Protein AF-C5K7A0-F1 (afdb_monomer)

Structure (mmCIF, N/CA/C/O backbone):
data_AF-C5K7A0-F1
#
_entry.id   AF-C5K7A0-F1
#
loop_
_atom_site.group_PDB
_atom_site.id
_atom_site.type_symbol
_atom_site.label_atom_id
_atom_site.label_alt_id
_atom_site.label_comp_id
_atom_site.label_asym_id
_atom_site.label_entity_id
_atom_site.label_seq_id
_atom_site.pdbx_PDB_ins_code
_atom_site.Cartn_x
_atom_site.Cartn_y
_atom_site.Cartn_z
_atom_site.occupancy
_atom_site.B_iso_or_equiv
_atom_site.auth_seq_id
_atom_site.auth_comp_id
_atom_site.auth_asym_id
_atom_site.auth_atom_id
_atom_site.pdbx_PDB_model_num
ATOM 1 N N . MET A 1 1 ? 35.796 35.808 -17.700 1.00 34.12 1 MET A N 1
ATOM 2 C CA . MET A 1 1 ? 34.395 36.214 -17.954 1.00 34.12 1 MET A CA 1
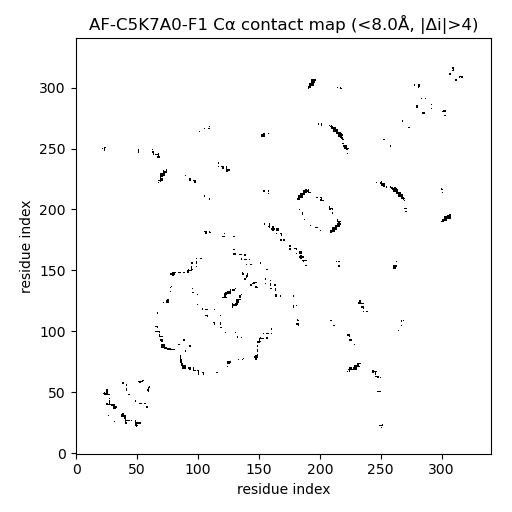ATOM 3 C C . MET A 1 1 ? 33.571 35.009 -18.401 1.00 34.12 1 MET A C 1
ATOM 5 O O . MET A 1 1 ? 33.249 34.884 -19.570 1.00 34.12 1 MET A O 1
ATOM 9 N N . ALA A 1 2 ? 33.275 34.097 -17.474 1.00 30.97 2 ALA A N 1
ATOM 10 C CA . ALA A 1 2 ? 32.314 33.008 -17.669 1.00 30.97 2 ALA A CA 1
ATOM 11 C C . ALA A 1 2 ? 31.901 32.482 -16.283 1.00 30.97 2 ALA A C 1
ATOM 13 O O . ALA A 1 2 ? 32.200 31.351 -15.924 1.00 30.97 2 ALA A O 1
ATOM 14 N N . PHE A 1 3 ? 31.326 33.358 -15.455 1.00 28.84 3 PHE A N 1
ATOM 15 C CA . PHE A 1 3 ? 30.865 33.003 -14.105 1.00 28.84 3 PHE A CA 1
ATOM 16 C C . PHE A 1 3 ? 29.528 33.664 -13.725 1.00 28.84 3 PHE A C 1
ATOM 18 O O . PHE A 1 3 ? 29.171 33.679 -12.555 1.00 28.84 3 PHE A O 1
ATOM 25 N N . GLU A 1 4 ? 28.763 34.181 -14.696 1.00 32.03 4 GLU A N 1
ATOM 26 C CA . GLU A 1 4 ? 27.530 34.941 -14.405 1.00 32.03 4 GLU A CA 1
ATOM 27 C C . GLU A 1 4 ? 26.221 34.298 -14.893 1.00 32.03 4 GLU A C 1
ATOM 29 O O . GLU A 1 4 ? 25.153 34.768 -14.525 1.00 32.03 4 GLU A O 1
ATOM 34 N N . ASN A 1 5 ? 26.245 33.160 -15.600 1.00 41.69 5 ASN A N 1
ATOM 35 C CA . ASN A 1 5 ? 25.011 32.579 -16.166 1.00 41.69 5 ASN A CA 1
ATOM 36 C C . ASN A 1 5 ? 24.493 31.293 -15.495 1.00 41.69 5 ASN A C 1
ATOM 38 O O . ASN A 1 5 ? 23.574 30.668 -16.016 1.00 41.69 5 ASN A O 1
ATOM 42 N N . PHE A 1 6 ? 25.012 30.902 -14.326 1.00 36.47 6 PHE A N 1
ATOM 43 C CA . PHE A 1 6 ? 24.486 29.742 -13.578 1.00 36.47 6 PHE A CA 1
ATOM 44 C C . PHE A 1 6 ? 23.610 30.104 -12.370 1.00 36.47 6 PHE A C 1
ATOM 46 O O . PHE A 1 6 ? 22.914 29.238 -11.838 1.00 36.47 6 PHE A O 1
ATOM 53 N N . ALA A 1 7 ? 23.582 31.375 -11.960 1.00 34.50 7 ALA A N 1
ATOM 54 C CA . ALA A 1 7 ? 22.836 31.817 -10.784 1.00 34.50 7 ALA A CA 1
ATOM 55 C C . ALA A 1 7 ? 21.298 31.715 -10.925 1.00 34.50 7 ALA A C 1
ATOM 57 O O . ALA A 1 7 ? 20.672 31.260 -9.971 1.00 34.50 7 ALA A O 1
ATOM 58 N N . PRO A 1 8 ? 20.652 32.023 -12.074 1.00 37.94 8 PRO A N 1
ATOM 59 C CA . PRO A 1 8 ? 19.189 31.930 -12.184 1.00 37.94 8 PRO A CA 1
ATOM 60 C C . PRO A 1 8 ? 18.687 30.480 -12.245 1.00 37.94 8 PRO A C 1
ATOM 62 O O . PRO A 1 8 ? 17.614 30.161 -11.733 1.00 37.94 8 PRO A O 1
ATOM 65 N N . THR A 1 9 ? 19.478 29.585 -12.841 1.00 38.81 9 THR A N 1
ATOM 66 C CA . THR A 1 9 ? 19.164 28.154 -12.956 1.00 38.81 9 THR A CA 1
ATOM 67 C C . THR A 1 9 ? 19.385 27.443 -11.625 1.00 38.81 9 THR A C 1
ATOM 69 O O . THR A 1 9 ? 18.531 26.665 -11.212 1.00 38.81 9 THR A O 1
ATOM 72 N N . LEU A 1 10 ? 20.454 27.777 -10.891 1.00 37.25 10 LEU A N 1
ATOM 73 C CA . LEU A 1 10 ? 20.640 27.304 -9.519 1.00 37.25 10 LEU A CA 1
ATOM 74 C C . LEU A 1 10 ? 19.624 27.915 -8.558 1.00 37.25 10 LEU A C 1
ATOM 76 O O . LEU A 1 10 ? 19.165 27.195 -7.687 1.00 37.25 10 LEU A O 1
ATOM 80 N N . ALA A 1 11 ? 19.196 29.168 -8.735 1.00 33.34 11 ALA A N 1
ATOM 81 C CA . ALA A 1 11 ? 18.123 29.760 -7.938 1.00 33.34 11 ALA A CA 1
ATOM 82 C C . ALA A 1 11 ? 16.765 29.104 -8.222 1.00 33.34 11 ALA A C 1
ATOM 84 O O . ALA A 1 11 ? 16.002 28.906 -7.291 1.00 33.34 11 ALA A O 1
ATOM 85 N N . ARG A 1 12 ? 16.467 28.685 -9.461 1.00 37.12 12 ARG A N 1
ATOM 86 C CA . ARG A 1 12 ? 15.266 27.889 -9.783 1.00 37.12 12 ARG A CA 1
ATOM 87 C C . ARG A 1 12 ? 15.351 26.450 -9.282 1.00 37.12 12 ARG A C 1
ATOM 89 O O . ARG A 1 12 ? 14.339 25.920 -8.844 1.00 37.12 12 ARG A O 1
ATOM 96 N N . ILE A 1 13 ? 16.538 25.844 -9.284 1.00 39.28 13 ILE A N 1
ATOM 97 C CA . ILE A 1 13 ? 16.776 24.523 -8.684 1.00 39.28 13 ILE A CA 1
ATOM 98 C C . ILE A 1 13 ? 16.701 24.613 -7.151 1.00 39.28 13 ILE A C 1
ATOM 100 O O . ILE A 1 13 ? 16.059 23.775 -6.532 1.00 39.28 13 ILE A O 1
ATOM 104 N N . PHE A 1 14 ? 17.234 25.668 -6.530 1.00 32.22 14 PHE A N 1
ATOM 105 C CA . PHE A 1 14 ? 17.088 25.934 -5.096 1.00 32.22 14 PHE A CA 1
ATOM 106 C C . PHE A 1 14 ? 15.659 26.327 -4.720 1.00 32.22 14 PHE A C 1
ATOM 108 O O . PHE A 1 14 ? 15.196 25.902 -3.674 1.00 32.22 14 PHE A O 1
ATOM 115 N N . HIS A 1 15 ? 14.923 27.054 -5.565 1.00 30.77 15 HIS A N 1
ATOM 116 C CA . HIS A 1 15 ? 13.509 27.367 -5.341 1.00 30.77 15 HIS A CA 1
ATOM 117 C C . HIS A 1 15 ? 12.626 26.126 -5.538 1.00 30.77 15 HIS A C 1
ATOM 119 O O . HIS A 1 15 ? 11.687 25.921 -4.777 1.00 30.77 15 HIS A O 1
ATOM 125 N N . SER A 1 16 ? 12.973 25.245 -6.483 1.00 33.81 16 SER A N 1
ATOM 126 C CA . SER A 1 16 ? 12.364 23.919 -6.671 1.00 33.81 16 SER A CA 1
ATOM 127 C C . SER A 1 16 ? 12.695 22.941 -5.536 1.00 33.81 16 SER A C 1
ATOM 129 O O . SER A 1 16 ? 11.901 22.043 -5.276 1.00 33.81 16 SER A O 1
ATOM 131 N N . LEU A 1 17 ? 13.839 23.099 -4.862 1.00 32.47 17 LEU A N 1
ATOM 132 C CA . LEU A 1 17 ? 14.232 22.294 -3.698 1.00 32.47 17 LEU A CA 1
ATOM 133 C C . LEU A 1 17 ? 13.714 22.887 -2.373 1.00 32.47 17 LEU A C 1
ATOM 135 O O . LEU A 1 17 ? 13.403 22.139 -1.454 1.00 32.47 17 LEU A O 1
ATOM 139 N N . GLN A 1 18 ? 13.544 24.211 -2.276 1.00 32.34 18 GLN A N 1
ATOM 140 C CA . GLN A 1 18 ? 12.922 24.888 -1.128 1.00 32.34 18 GLN A CA 1
ATOM 141 C C . GLN A 1 18 ? 11.391 24.764 -1.114 1.00 32.34 18 GLN A C 1
ATOM 143 O O . GLN A 1 18 ? 10.793 24.873 -0.049 1.00 32.34 18 GLN A O 1
ATOM 148 N N . THR A 1 19 ? 10.741 24.501 -2.253 1.00 35.28 19 THR A N 1
ATOM 149 C CA . THR A 1 19 ? 9.274 24.338 -2.331 1.00 35.28 19 THR A CA 1
ATOM 150 C C . THR A 1 19 ? 8.764 22.964 -1.884 1.00 35.28 19 THR A C 1
ATOM 152 O O . THR A 1 19 ? 7.559 22.812 -1.695 1.00 35.28 19 THR A O 1
ATOM 155 N N . TRP A 1 20 ? 9.651 21.996 -1.627 1.00 35.44 20 TRP A N 1
ATOM 156 C CA . TRP A 1 20 ? 9.303 20.675 -1.071 1.00 35.44 20 TRP A CA 1
ATOM 157 C C . TRP A 1 20 ? 9.600 20.524 0.425 1.00 35.44 20 TRP A C 1
ATOM 159 O O . TRP A 1 20 ? 9.402 19.461 1.001 1.00 35.44 20 TRP A O 1
ATOM 169 N N . LEU A 1 21 ? 10.008 21.607 1.082 1.00 36.41 21 LEU A N 1
ATOM 170 C CA . LEU A 1 21 ? 10.045 21.704 2.533 1.00 36.41 21 LEU A CA 1
ATOM 171 C C . LEU A 1 21 ? 8.975 22.706 2.949 1.00 36.41 21 LEU A C 1
ATOM 173 O O . LEU A 1 21 ? 9.280 23.848 3.290 1.00 36.41 21 LEU A O 1
ATOM 177 N N . MET A 1 22 ? 7.703 22.290 2.942 1.00 34.84 22 MET A N 1
ATOM 178 C CA . MET A 1 22 ? 6.790 22.954 3.869 1.00 34.84 22 MET A CA 1
ATOM 179 C C . MET A 1 22 ? 7.390 22.731 5.258 1.00 34.84 22 MET A C 1
ATOM 181 O O . MET A 1 22 ? 7.630 21.573 5.612 1.00 34.84 22 MET A O 1
ATOM 185 N N . PRO A 1 23 ? 7.728 23.792 6.016 1.00 40.91 23 PRO A N 1
ATOM 186 C CA . PRO A 1 23 ? 8.200 23.605 7.371 1.00 40.91 23 PRO A CA 1
ATOM 187 C C . PRO A 1 23 ? 7.100 22.840 8.092 1.00 40.91 23 PRO A C 1
ATOM 189 O O . PRO A 1 23 ? 5.978 23.333 8.217 1.00 40.91 23 PRO A O 1
ATOM 192 N N . PHE A 1 24 ? 7.425 21.605 8.470 1.00 47.62 24 PHE A N 1
ATOM 193 C CA . PHE A 1 24 ? 6.605 20.770 9.325 1.00 47.62 24 PHE A CA 1
ATOM 194 C C . PHE A 1 24 ? 6.051 21.647 10.444 1.00 47.62 24 PHE A C 1
ATOM 196 O O . PHE A 1 24 ? 6.814 22.366 11.081 1.00 47.62 24 PHE A O 1
ATOM 203 N N . LYS A 1 25 ? 4.735 21.662 10.623 1.00 52.16 25 LYS A N 1
ATOM 204 C CA . LYS A 1 25 ? 4.105 22.297 11.774 1.00 52.16 25 LYS A CA 1
ATOM 205 C C . LYS A 1 25 ? 3.366 21.208 12.515 1.00 52.16 25 LYS A C 1
ATOM 207 O O . LYS A 1 25 ? 2.341 20.737 12.027 1.00 52.16 25 LYS A O 1
ATOM 212 N N . LEU A 1 26 ? 3.897 20.804 13.666 1.00 55.91 26 LEU A N 1
ATOM 213 C CA . LEU A 1 26 ? 3.083 20.071 14.626 1.00 55.91 26 LEU A CA 1
ATOM 214 C C . LEU A 1 26 ? 1.916 20.972 15.018 1.00 55.91 26 LEU A C 1
ATOM 216 O O . LEU A 1 26 ? 2.169 22.139 15.357 1.00 55.91 26 LEU A O 1
ATOM 220 N N . PRO A 1 27 ? 0.670 20.472 14.978 1.00 56.47 27 PRO A N 1
ATOM 221 C CA . PRO A 1 27 ? -0.409 21.150 15.665 1.00 56.47 27 PRO A CA 1
ATOM 222 C C . PRO A 1 27 ? -0.027 21.199 17.148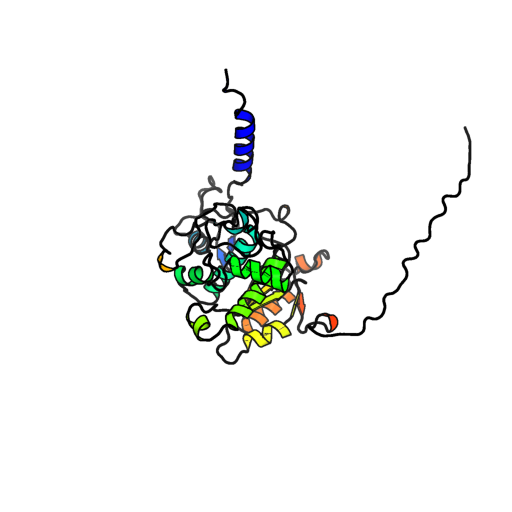 1.00 56.47 27 PRO A C 1
ATOM 224 O O . PRO A 1 27 ? 0.120 20.177 17.811 1.00 56.47 27 PRO A O 1
ATOM 227 N N . LEU A 1 28 ? 0.251 22.406 17.640 1.00 57.78 28 LEU A N 1
ATOM 228 C CA . LEU A 1 28 ? 0.748 22.620 19.003 1.00 57.78 28 LEU A CA 1
ATOM 229 C C . LEU A 1 28 ? -0.344 22.402 20.060 1.00 57.78 28 LEU A C 1
ATOM 231 O O . LEU A 1 28 ? -0.026 22.246 21.232 1.00 57.78 28 LEU A O 1
ATOM 235 N N . ASN A 1 29 ? -1.613 22.406 19.640 1.00 63.28 29 ASN A N 1
ATOM 236 C CA . ASN A 1 29 ? -2.776 22.462 20.523 1.00 63.28 29 ASN A CA 1
ATOM 237 C C . ASN A 1 29 ? -3.868 21.443 20.160 1.00 63.28 29 ASN A C 1
ATOM 239 O O . ASN A 1 29 ? -4.951 21.512 20.731 1.00 63.28 29 ASN A O 1
ATOM 243 N N . GLU A 1 30 ? -3.624 20.548 19.203 1.00 66.69 30 GLU A N 1
ATOM 244 C CA . GLU A 1 30 ? -4.625 19.574 18.755 1.00 66.69 30 GLU A CA 1
ATOM 245 C C . GLU A 1 30 ? -4.045 18.169 18.824 1.00 66.69 30 GLU A C 1
ATOM 247 O O . GLU A 1 30 ? -2.840 17.963 18.638 1.00 66.69 30 GLU A O 1
ATOM 252 N N . ASP A 1 31 ? -4.923 17.212 19.092 1.00 71.12 31 ASP A N 1
ATOM 253 C CA . ASP A 1 31 ? -4.572 15.806 19.069 1.00 71.12 31 ASP A CA 1
ATOM 254 C C . ASP A 1 31 ? -4.133 15.382 17.662 1.00 71.12 31 ASP A C 1
ATOM 256 O O . ASP A 1 31 ? -4.689 15.785 16.638 1.00 71.12 31 ASP A O 1
ATOM 260 N N . VAL A 1 32 ? -3.109 14.534 17.607 1.00 71.00 32 VAL A N 1
ATOM 261 C CA . VAL A 1 32 ? -2.621 13.937 16.367 1.00 71.00 32 VAL A CA 1
ATOM 262 C C . VAL A 1 32 ? -3.211 12.541 16.241 1.00 71.00 32 VAL A C 1
ATOM 264 O O . VAL A 1 32 ? -2.938 11.666 17.062 1.00 71.00 32 VAL A O 1
ATOM 267 N N . HIS A 1 33 ? -3.980 12.305 15.182 1.00 71.62 33 HIS A N 1
ATOM 268 C CA . HIS A 1 33 ? -4.532 10.988 14.876 1.00 71.62 33 HIS A CA 1
ATOM 269 C C . HIS A 1 33 ? -3.666 10.279 13.833 1.00 71.62 33 HIS A C 1
ATOM 271 O O . HIS A 1 33 ? -3.444 10.792 12.737 1.00 71.62 33 HIS A O 1
ATOM 277 N N . MET A 1 34 ? -3.177 9.084 14.159 1.00 73.25 34 MET A N 1
ATOM 278 C CA . MET A 1 34 ? -2.333 8.291 13.268 1.00 73.25 34 MET A CA 1
ATOM 279 C C . MET A 1 34 ? -2.662 6.808 13.413 1.00 73.25 34 MET A C 1
ATOM 281 O O . MET A 1 34 ? -2.600 6.256 14.510 1.00 73.25 34 MET A O 1
ATOM 285 N N . LEU A 1 35 ? -3.018 6.168 12.293 1.00 76.38 35 LEU A N 1
ATOM 286 C CA . LEU A 1 35 ? -3.304 4.728 12.205 1.00 76.38 35 LEU A CA 1
ATOM 287 C C . LEU A 1 35 ? -4.291 4.229 13.284 1.00 76.38 35 LEU A C 1
ATOM 289 O O . LEU A 1 35 ? -4.078 3.195 13.915 1.00 76.38 35 LEU A O 1
ATOM 293 N N . GLY A 1 36 ? -5.365 4.993 13.519 1.00 71.12 36 GLY A N 1
ATOM 294 C CA . GLY A 1 36 ? -6.417 4.657 14.487 1.00 71.12 36 GLY A CA 1
ATOM 295 C C . GLY A 1 36 ? -6.063 4.927 15.954 1.00 71.12 36 GLY A C 1
ATOM 296 O O . GLY A 1 36 ? -6.809 4.523 16.841 1.00 71.12 36 GLY A O 1
ATOM 297 N N . ARG A 1 37 ? -4.936 5.593 16.232 1.00 75.50 37 ARG A N 1
ATOM 298 C CA . ARG A 1 37 ? -4.542 6.024 17.579 1.00 75.50 37 ARG A CA 1
ATOM 299 C C . ARG A 1 37 ? -4.505 7.540 17.675 1.00 75.50 37 ARG A C 1
ATOM 301 O O . ARG A 1 37 ? -4.101 8.214 16.730 1.00 75.50 37 ARG A O 1
ATOM 308 N N . THR A 1 38 ? -4.874 8.044 18.843 1.00 77.00 38 THR A N 1
ATOM 309 C CA . THR A 1 38 ? -4.812 9.464 19.185 1.00 77.00 38 THR A CA 1
ATOM 310 C C . THR A 1 38 ? -3.592 9.720 20.059 1.00 77.00 38 THR A C 1
ATOM 312 O O . THR A 1 38 ? -3.363 9.009 21.040 1.00 77.00 38 THR A O 1
ATOM 315 N N . TYR A 1 39 ? -2.807 10.725 19.693 1.00 77.06 39 TYR A N 1
ATOM 316 C CA . TYR A 1 39 ? -1.622 11.163 20.413 1.00 77.06 39 TYR A CA 1
ATOM 317 C C . TYR A 1 39 ? -1.832 12.605 20.869 1.00 77.06 39 TYR A C 1
ATOM 319 O O . TYR A 1 39 ? -2.192 13.437 20.035 1.00 77.06 39 TYR A O 1
ATOM 327 N N . PRO A 1 40 ? -1.585 12.924 22.149 1.00 74.00 40 PRO A N 1
ATOM 328 C CA . PRO A 1 40 ? -1.705 14.295 22.618 1.00 74.00 40 PRO A CA 1
ATOM 329 C C . PRO A 1 40 ? -0.692 15.195 21.897 1.00 74.00 40 PRO A C 1
ATOM 331 O O . PRO A 1 40 ? 0.378 14.709 21.491 1.00 74.00 40 PRO A O 1
ATOM 334 N N . PRO A 1 41 ? -0.983 16.500 21.760 1.00 68.62 41 PRO A N 1
ATOM 335 C CA . PRO A 1 41 ? -0.053 17.440 21.160 1.00 68.62 41 PRO A CA 1
ATOM 336 C C . PRO A 1 41 ? 1.294 17.394 21.896 1.00 68.62 41 PRO A C 1
ATOM 338 O O . PRO A 1 41 ? 1.333 17.299 23.130 1.00 68.62 41 PRO A O 1
ATOM 341 N N . PRO A 1 42 ? 2.423 17.446 21.170 1.00 62.94 42 PRO A N 1
ATOM 342 C CA . PRO A 1 42 ? 3.726 17.460 21.809 1.00 62.94 42 PRO A CA 1
ATOM 343 C C . PRO A 1 42 ? 3.863 18.711 22.678 1.00 62.94 42 PRO A C 1
ATOM 345 O O . PRO A 1 42 ? 3.590 19.824 22.231 1.00 62.94 42 PRO A O 1
ATOM 348 N N . VAL A 1 43 ? 4.331 18.530 23.916 1.00 60.44 43 VAL A N 1
ATOM 349 C CA . VAL A 1 43 ? 4.682 19.633 24.822 1.00 60.44 43 VAL A CA 1
ATOM 350 C C . VAL A 1 43 ? 5.991 20.250 24.328 1.00 60.44 43 VAL A C 1
ATOM 352 O O . VAL A 1 43 ? 7.074 19.958 24.826 1.00 60.44 43 VAL A O 1
ATOM 355 N N . VAL A 1 44 ? 5.907 21.045 23.268 1.00 57.72 44 VAL A N 1
ATOM 356 C CA . VAL A 1 44 ? 7.021 21.842 22.749 1.00 57.72 44 VAL A CA 1
ATOM 357 C C . VAL A 1 44 ? 6.917 23.253 23.311 1.00 57.72 44 VAL A C 1
ATOM 359 O O . VAL A 1 44 ? 5.839 23.847 23.321 1.00 57.72 44 VAL A O 1
ATOM 362 N N . ASP A 1 45 ? 8.048 23.816 23.748 1.00 55.50 45 ASP A N 1
ATOM 363 C CA . ASP A 1 45 ? 8.139 25.246 24.041 1.00 55.50 45 ASP A CA 1
ATOM 364 C C . ASP A 1 45 ? 7.575 26.018 22.840 1.00 55.50 45 ASP A C 1
ATOM 366 O O . ASP A 1 45 ? 8.009 25.805 21.703 1.00 55.50 45 ASP A O 1
ATOM 370 N N . ALA A 1 46 ? 6.617 26.919 23.093 1.00 51.12 46 ALA A N 1
ATOM 371 C CA . ALA A 1 46 ? 5.755 27.606 22.116 1.00 51.12 46 ALA A CA 1
ATOM 372 C C . ALA A 1 46 ? 6.474 28.377 20.978 1.00 51.12 46 ALA A C 1
ATOM 374 O O . ALA A 1 46 ? 5.843 29.059 20.174 1.00 51.12 46 ALA A O 1
ATOM 375 N N . LYS A 1 47 ? 7.805 28.298 20.903 1.00 49.22 47 LYS A N 1
ATOM 376 C CA . LYS A 1 47 ? 8.668 28.949 19.920 1.00 49.22 47 LYS A CA 1
ATOM 377 C C . LYS A 1 47 ? 9.040 28.072 18.718 1.00 49.22 47 LYS A C 1
ATOM 379 O O . LYS A 1 47 ? 9.534 28.634 17.745 1.00 49.22 47 LYS A O 1
ATOM 384 N N . CYS A 1 48 ? 8.829 26.747 18.729 1.00 49.22 48 CYS A N 1
ATOM 385 C CA . CYS A 1 48 ? 9.287 25.886 17.624 1.00 49.22 48 CYS A CA 1
ATOM 386 C C . CYS A 1 48 ? 8.286 24.783 17.220 1.00 49.22 48 CYS A C 1
ATOM 388 O O . CYS A 1 48 ? 8.471 23.611 17.524 1.00 49.22 48 CYS A O 1
ATOM 390 N N . SER A 1 49 ? 7.260 25.150 16.442 1.00 54.06 49 SER A N 1
ATOM 391 C CA . SER A 1 49 ? 6.324 24.213 15.775 1.00 54.06 49 SER A CA 1
ATOM 392 C C . SER A 1 49 ? 7.002 23.309 14.722 1.00 54.06 49 SER A C 1
ATOM 394 O O . SER A 1 49 ? 6.394 22.355 14.246 1.00 54.06 49 SER A O 1
ATOM 396 N N . THR A 1 50 ? 8.265 23.591 14.371 1.00 54.91 50 THR A N 1
ATOM 397 C CA . THR A 1 50 ? 9.014 22.915 13.297 1.00 54.91 50 THR A CA 1
ATOM 398 C C . THR A 1 50 ? 9.990 21.837 13.752 1.00 54.91 50 THR A C 1
ATOM 400 O O . THR A 1 50 ? 10.630 21.195 12.911 1.00 54.91 50 THR A O 1
ATOM 403 N N . ALA A 1 51 ? 10.158 21.661 15.062 1.00 57.59 51 ALA A N 1
ATOM 404 C CA . ALA A 1 51 ? 10.964 20.577 15.603 1.00 57.59 51 ALA A CA 1
ATOM 405 C C . ALA A 1 51 ? 10.210 19.241 15.455 1.00 57.59 51 ALA A C 1
ATOM 407 O O . ALA A 1 51 ? 8.989 19.230 15.592 1.00 57.59 51 ALA A O 1
ATOM 408 N N . PRO A 1 52 ? 10.893 18.120 15.155 1.00 62.41 52 PRO A N 1
ATOM 409 C CA . PRO A 1 52 ? 10.270 16.803 15.265 1.00 62.41 52 PRO A CA 1
ATOM 410 C C . PRO A 1 52 ? 9.794 16.564 16.712 1.00 62.41 52 PRO A C 1
ATOM 412 O O . PRO A 1 52 ? 10.353 17.164 17.637 1.00 62.41 52 PRO A O 1
ATOM 415 N N . PRO A 1 53 ? 8.774 15.712 16.928 1.00 67.56 53 PRO A N 1
ATOM 416 C CA . PRO A 1 53 ? 8.374 15.339 18.280 1.00 67.56 53 PRO A CA 1
ATOM 417 C C . PRO A 1 53 ? 9.562 14.694 19.026 1.00 67.56 53 PRO A C 1
ATOM 419 O O . PRO A 1 53 ? 10.411 14.086 18.370 1.00 67.56 53 PRO A O 1
ATOM 422 N N . PRO A 1 54 ? 9.648 14.819 20.366 1.00 72.50 54 PRO A N 1
ATOM 423 C CA . PRO A 1 54 ? 10.743 14.236 21.146 1.00 72.50 54 PRO A CA 1
ATOM 424 C C . PRO A 1 54 ? 10.919 12.742 20.851 1.00 72.50 54 PRO A C 1
ATOM 426 O O . PRO A 1 54 ? 9.918 12.032 20.738 1.00 72.50 54 PRO A O 1
ATOM 429 N N . GLU A 1 55 ? 12.158 12.255 20.732 1.00 74.94 55 GLU A N 1
ATOM 430 C CA . GLU A 1 55 ? 12.444 10.866 20.321 1.00 74.94 55 GLU A CA 1
ATOM 431 C C . GLU A 1 55 ? 11.848 9.810 21.271 1.00 74.94 55 GLU A C 1
ATOM 433 O O . GLU A 1 55 ? 11.505 8.693 20.880 1.00 74.94 55 GLU A O 1
ATOM 438 N N . ASP A 1 56 ? 11.684 10.169 22.540 1.00 77.12 56 ASP A N 1
ATOM 439 C CA . ASP A 1 56 ? 11.076 9.345 23.577 1.00 77.12 56 ASP A CA 1
ATOM 440 C C . ASP A 1 56 ? 9.540 9.411 23.594 1.00 77.12 56 ASP A C 1
ATOM 442 O O . ASP A 1 56 ? 8.895 8.615 24.285 1.00 77.12 56 ASP A O 1
ATOM 446 N N . SER A 1 57 ? 8.938 10.313 22.815 1.00 78.88 57 SER A N 1
ATOM 447 C CA . SER A 1 57 ? 7.490 10.477 22.767 1.00 78.88 57 SER A CA 1
ATOM 448 C C . SER A 1 57 ? 6.799 9.294 22.067 1.00 78.88 57 SER A C 1
ATOM 450 O O . SER A 1 57 ? 7.303 8.763 21.070 1.00 78.88 57 SER A O 1
ATOM 452 N N . PRO A 1 58 ? 5.594 8.892 22.522 1.00 81.25 58 PRO A N 1
ATOM 453 C CA . PRO A 1 58 ? 4.802 7.863 21.847 1.00 81.25 58 PRO A CA 1
ATOM 454 C C . PRO A 1 58 ? 4.493 8.194 20.381 1.00 81.25 58 PRO A C 1
ATOM 456 O O . PRO A 1 58 ? 4.445 7.286 19.554 1.00 81.25 58 PRO A O 1
ATOM 459 N N . LEU A 1 59 ? 4.314 9.482 20.062 1.00 77.25 59 LEU A N 1
ATOM 460 C CA . LEU A 1 59 ? 4.068 9.961 18.702 1.00 77.25 59 LEU A CA 1
ATOM 461 C C . LEU A 1 59 ? 5.288 9.744 17.802 1.00 77.25 59 LEU A C 1
ATOM 463 O O . LEU A 1 59 ? 5.141 9.206 16.708 1.00 77.25 59 LEU A O 1
ATOM 467 N N . TYR A 1 60 ? 6.488 10.114 18.267 1.00 78.44 60 TYR A N 1
ATOM 468 C CA . TYR A 1 60 ? 7.721 9.885 17.513 1.00 78.44 60 TYR A CA 1
ATOM 469 C C . TYR A 1 60 ? 7.925 8.398 17.241 1.00 78.44 60 TYR A C 1
ATOM 471 O O . TYR A 1 60 ? 8.100 8.015 16.089 1.00 78.44 60 TYR A O 1
ATOM 479 N N . ARG A 1 61 ? 7.820 7.557 18.280 1.00 81.50 61 ARG A N 1
ATOM 480 C CA . ARG A 1 61 ? 7.983 6.100 18.151 1.00 81.50 61 ARG A CA 1
ATOM 481 C C . ARG A 1 61 ? 7.012 5.504 17.143 1.00 81.50 61 ARG A C 1
ATOM 483 O O . ARG A 1 61 ? 7.428 4.746 16.281 1.00 81.50 61 ARG A O 1
ATOM 490 N N . ALA A 1 62 ? 5.736 5.873 17.222 1.00 79.12 62 ALA A N 1
ATOM 491 C CA . ALA A 1 62 ? 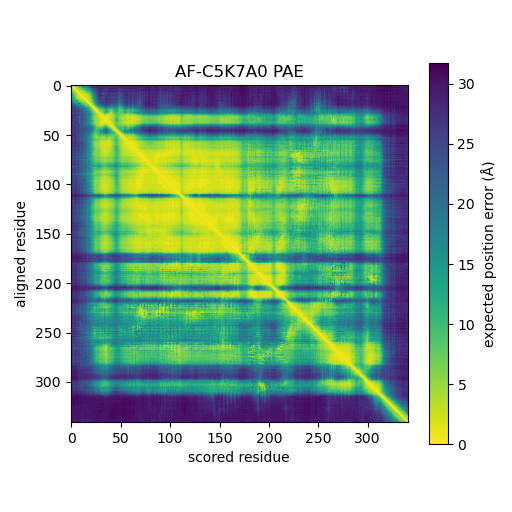4.730 5.368 16.297 1.00 79.12 62 ALA A CA 1
ATOM 492 C C . ALA A 1 62 ? 4.952 5.841 14.854 1.00 79.12 62 ALA A C 1
ATOM 494 O O . ALA A 1 62 ? 4.580 5.144 13.919 1.00 79.12 62 ALA A O 1
ATOM 495 N N . TYR A 1 63 ? 5.553 7.015 14.676 1.00 77.19 63 TYR A N 1
ATOM 496 C CA . TYR A 1 63 ? 5.824 7.582 13.366 1.00 77.19 63 TYR A CA 1
ATOM 497 C C . TYR A 1 63 ? 7.068 6.963 12.710 1.00 77.19 63 TYR A C 1
ATOM 499 O O . TYR A 1 63 ? 7.021 6.597 11.538 1.00 77.19 63 TYR A O 1
ATOM 507 N N . VAL A 1 64 ? 8.161 6.778 13.461 1.00 80.25 64 VAL A N 1
ATOM 508 C CA . VAL A 1 64 ? 9.380 6.129 12.940 1.00 80.25 64 VAL A CA 1
ATOM 509 C C . VAL A 1 64 ? 9.223 4.621 12.746 1.00 80.25 64 VAL A C 1
ATOM 511 O O . VAL A 1 64 ? 9.981 4.040 11.976 1.00 80.25 64 VAL A O 1
ATOM 514 N N . ASP A 1 65 ? 8.232 4.004 13.393 1.00 83.69 65 ASP A N 1
ATOM 515 C CA . ASP A 1 65 ? 7.871 2.595 13.200 1.00 83.69 65 ASP A CA 1
ATOM 516 C C . ASP A 1 65 ? 7.238 2.321 11.820 1.00 83.69 65 ASP A C 1
ATOM 518 O O . ASP A 1 65 ? 7.182 1.173 11.375 1.00 83.69 65 ASP A O 1
ATOM 522 N N . ILE A 1 66 ? 6.783 3.357 11.102 1.00 84.50 66 ILE A N 1
ATOM 523 C CA . ILE A 1 66 ? 6.223 3.189 9.759 1.00 84.50 66 ILE A CA 1
ATOM 524 C C . ILE A 1 66 ? 7.361 2.983 8.753 1.00 84.50 66 ILE A C 1
ATOM 526 O O . ILE A 1 66 ? 8.225 3.843 8.566 1.00 84.50 66 ILE A O 1
ATOM 530 N N . ILE A 1 67 ? 7.335 1.846 8.057 1.00 87.38 67 ILE A N 1
ATOM 531 C CA . ILE A 1 67 ? 8.326 1.511 7.032 1.00 87.38 67 ILE A CA 1
ATOM 532 C C . ILE A 1 67 ? 8.124 2.408 5.804 1.00 87.38 67 ILE A C 1
ATOM 534 O O . ILE A 1 67 ? 7.094 2.347 5.130 1.00 87.38 67 ILE A O 1
ATOM 538 N N . LEU A 1 68 ? 9.142 3.209 5.481 1.00 88.44 68 LEU A N 1
ATOM 539 C CA . LEU A 1 68 ? 9.177 4.064 4.296 1.00 88.44 68 LEU A CA 1
ATOM 540 C C . LEU A 1 68 ? 9.841 3.336 3.117 1.00 88.44 68 LEU A C 1
ATOM 542 O O . LEU A 1 68 ? 11.029 3.001 3.157 1.00 88.44 68 LEU A O 1
ATOM 546 N N . PHE A 1 69 ? 9.108 3.198 2.012 1.00 91.56 69 PHE A N 1
ATOM 547 C CA . PHE A 1 69 ? 9.684 2.824 0.721 1.00 91.56 69 PHE A CA 1
ATOM 548 C C . PHE A 1 69 ? 9.874 4.064 -0.152 1.00 91.56 69 PHE A C 1
ATOM 550 O O . PHE A 1 69 ? 8.938 4.821 -0.401 1.00 91.56 69 PHE A O 1
ATOM 557 N N . THR A 1 70 ? 11.092 4.253 -0.654 1.00 91.19 70 THR A N 1
ATOM 558 C CA . THR A 1 70 ? 11.430 5.325 -1.599 1.00 91.19 70 THR A CA 1
ATOM 559 C C . THR A 1 70 ? 11.739 4.745 -2.973 1.00 91.19 70 THR A C 1
ATOM 561 O O . THR A 1 70 ? 11.814 3.527 -3.140 1.00 91.19 70 THR A O 1
ATOM 564 N N . TYR A 1 71 ? 12.009 5.616 -3.946 1.00 93.94 71 TYR A N 1
ATOM 565 C CA . TYR A 1 71 ? 12.595 5.184 -5.212 1.00 93.94 71 TYR A CA 1
ATOM 566 C C . TYR A 1 71 ? 13.863 4.359 -5.001 1.00 93.94 71 TYR A C 1
ATOM 568 O O . TYR A 1 71 ? 14.662 4.640 -4.097 1.00 93.94 71 TYR A O 1
ATOM 576 N N . ARG A 1 72 ? 14.071 3.382 -5.880 1.00 93.69 72 ARG A N 1
ATOM 577 C CA . ARG A 1 72 ? 15.254 2.534 -5.938 1.00 93.69 72 ARG A CA 1
ATOM 578 C C . ARG A 1 72 ? 15.825 2.490 -7.355 1.00 93.69 72 ARG A C 1
ATOM 580 O O . ARG A 1 72 ? 15.156 2.812 -8.338 1.00 93.69 72 ARG A O 1
ATOM 587 N N . CYS A 1 73 ? 17.093 2.123 -7.463 1.00 95.06 73 CYS A N 1
ATOM 588 C CA . CYS A 1 73 ? 17.752 1.892 -8.743 1.00 95.06 73 CYS A CA 1
ATOM 589 C C . CYS A 1 73 ? 18.726 0.714 -8.673 1.00 95.06 73 CYS A C 1
ATOM 591 O O . CYS A 1 73 ? 19.082 0.254 -7.588 1.00 95.06 73 CYS A O 1
ATOM 593 N N . ALA A 1 74 ? 19.164 0.250 -9.843 1.00 94.75 74 ALA A N 1
ATOM 594 C CA . ALA A 1 74 ? 20.022 -0.919 -10.017 1.00 94.75 74 ALA A CA 1
ATOM 595 C C . ALA A 1 74 ? 19.397 -2.234 -9.510 1.00 94.75 74 ALA A C 1
ATOM 597 O O . ALA A 1 74 ? 20.112 -3.129 -9.065 1.00 94.75 74 ALA A O 1
ATOM 598 N N . PHE A 1 75 ? 18.068 -2.353 -9.584 1.00 96.00 75 PHE A N 1
ATOM 599 C CA . PHE A 1 75 ? 17.371 -3.630 -9.417 1.00 96.00 75 PHE A CA 1
ATOM 600 C C . PHE A 1 75 ? 17.389 -4.447 -10.719 1.00 96.00 75 PHE A C 1
ATOM 602 O O . PHE A 1 75 ? 17.723 -3.919 -11.783 1.00 96.00 75 PHE A O 1
ATOM 609 N N . GLU A 1 76 ? 17.026 -5.731 -10.642 1.00 95.75 76 GLU A N 1
ATOM 610 C CA . GLU A 1 76 ? 16.887 -6.598 -11.822 1.00 95.75 76 GLU A CA 1
ATOM 611 C C . GLU A 1 76 ? 15.940 -5.973 -12.863 1.00 95.75 76 GLU A C 1
ATOM 613 O O . GLU A 1 76 ? 14.910 -5.433 -12.467 1.00 95.75 76 GLU A O 1
ATOM 618 N N . PRO A 1 77 ? 16.227 -6.025 -14.176 1.00 96.44 77 PRO A N 1
ATOM 619 C CA . PRO A 1 77 ? 15.375 -5.381 -15.171 1.00 96.44 77 PRO A CA 1
ATOM 620 C C . PRO A 1 77 ? 13.900 -5.812 -15.094 1.00 96.44 77 PRO A C 1
ATOM 622 O O . PRO A 1 77 ? 13.591 -7.001 -15.140 1.00 96.44 77 PRO A O 1
ATOM 625 N N . ILE A 1 78 ? 12.984 -4.844 -15.016 1.00 95.62 78 ILE A N 1
ATOM 626 C CA . ILE A 1 78 ? 11.538 -5.083 -15.101 1.00 95.62 78 ILE A CA 1
ATOM 627 C C . ILE A 1 78 ? 11.159 -5.307 -16.567 1.00 95.62 78 ILE A C 1
ATOM 629 O O . ILE A 1 78 ? 11.421 -4.460 -17.426 1.00 95.62 78 ILE A O 1
ATOM 633 N N . GLU A 1 79 ? 10.526 -6.445 -16.849 1.00 93.00 79 GLU A N 1
ATOM 634 C CA . GLU A 1 79 ? 10.065 -6.803 -18.190 1.00 93.00 79 GLU A CA 1
ATOM 635 C C . GLU A 1 79 ? 9.084 -5.757 -18.749 1.00 93.00 79 GLU A C 1
ATOM 637 O O . GLU A 1 79 ? 8.226 -5.229 -18.043 1.00 93.00 79 GLU A O 1
ATOM 642 N N . GLY A 1 80 ? 9.239 -5.419 -20.030 1.00 89.69 80 GLY A N 1
ATOM 643 C CA . GLY A 1 80 ? 8.406 -4.431 -20.721 1.00 89.69 80 GLY A CA 1
ATOM 644 C C . GLY A 1 80 ? 8.758 -2.960 -20.452 1.00 89.69 80 GLY A C 1
ATOM 645 O O . GLY A 1 80 ? 8.290 -2.092 -21.190 1.00 89.69 80 GLY A O 1
ATOM 646 N N . CYS A 1 81 ? 9.606 -2.653 -19.464 1.00 89.81 81 CYS A N 1
ATOM 647 C CA . CYS A 1 81 ? 10.173 -1.312 -19.296 1.00 89.81 81 CYS A CA 1
ATOM 648 C C . CYS A 1 81 ? 11.305 -1.052 -20.307 1.00 89.81 81 CYS A C 1
ATOM 650 O O . CYS A 1 81 ? 12.001 -1.970 -20.741 1.00 89.81 81 CYS A O 1
ATOM 652 N N . VAL A 1 82 ? 11.546 0.220 -20.648 1.00 87.06 82 VAL A N 1
ATOM 653 C CA . VAL A 1 82 ? 12.575 0.618 -21.629 1.00 87.06 82 VAL A CA 1
ATOM 654 C C . VAL A 1 82 ? 13.614 1.569 -21.041 1.00 87.06 82 VAL A C 1
ATOM 656 O O . VAL A 1 82 ? 13.309 2.463 -20.246 1.00 87.06 82 VAL A O 1
ATOM 659 N N . GLY A 1 83 ? 14.869 1.397 -21.458 1.00 90.50 83 GLY A N 1
ATOM 660 C CA . GLY A 1 83 ? 15.971 2.264 -21.043 1.00 90.50 83 GLY A CA 1
ATOM 661 C C . GLY A 1 83 ? 16.129 2.322 -19.512 1.00 90.50 83 GLY A C 1
ATOM 662 O O . GLY A 1 83 ? 15.986 1.291 -18.850 1.00 90.50 83 GLY A O 1
ATOM 663 N N . PRO A 1 84 ? 16.387 3.507 -18.923 1.00 88.25 84 PRO A N 1
ATOM 664 C CA . PRO A 1 84 ? 16.618 3.652 -17.481 1.00 88.25 84 PRO A CA 1
ATOM 665 C C . PRO A 1 84 ? 15.452 3.203 -16.589 1.00 88.25 84 PRO A C 1
ATOM 667 O O . PRO A 1 84 ? 15.684 2.840 -15.440 1.00 88.25 84 PRO A O 1
ATOM 670 N N . THR A 1 85 ? 14.216 3.194 -17.106 1.00 89.56 85 THR A N 1
ATOM 671 C CA . THR A 1 85 ? 13.020 2.774 -16.346 1.00 89.56 85 THR A CA 1
ATOM 672 C C . THR A 1 85 ? 12.992 1.275 -16.050 1.00 89.56 85 THR A C 1
ATOM 674 O O . THR A 1 85 ? 12.292 0.842 -15.141 1.00 89.56 85 THR A O 1
ATOM 677 N N . SER A 1 86 ? 13.774 0.476 -16.785 1.00 93.25 86 SER A N 1
ATOM 678 C CA . SER A 1 86 ? 13.872 -0.969 -16.551 1.00 93.25 86 SER A CA 1
ATOM 679 C C . SER A 1 86 ? 14.600 -1.318 -15.258 1.00 93.25 86 SER A C 1
ATOM 681 O O . SER A 1 86 ? 14.303 -2.349 -14.674 1.00 93.25 86 SER A O 1
ATOM 683 N N . VAL A 1 87 ? 15.498 -0.455 -14.780 1.00 95.50 87 VAL A N 1
ATOM 684 C CA . VAL A 1 87 ? 16.357 -0.704 -13.606 1.00 95.50 87 VAL A CA 1
ATOM 685 C C . VAL A 1 87 ? 16.250 0.404 -12.553 1.00 95.50 87 VAL A C 1
ATOM 687 O O . VAL A 1 87 ? 17.101 0.517 -11.671 1.00 95.50 87 VAL A O 1
ATOM 690 N N . SER A 1 88 ? 15.256 1.284 -12.670 1.00 95.62 88 SER A N 1
ATOM 691 C CA . SER A 1 88 ? 15.001 2.377 -11.730 1.00 95.62 88 SER A CA 1
ATOM 692 C C . SER A 1 88 ? 13.539 2.790 -11.778 1.00 95.62 88 SER A C 1
ATOM 694 O O . SER A 1 88 ? 12.991 3.004 -12.861 1.00 95.62 88 SER A O 1
ATOM 696 N N . ASP A 1 89 ? 12.922 2.965 -10.611 1.00 95.44 89 ASP A N 1
ATOM 697 C CA . ASP A 1 89 ? 11.538 3.435 -10.498 1.00 95.44 89 ASP A CA 1
ATOM 698 C C . ASP A 1 89 ? 11.419 4.947 -10.280 1.00 95.44 89 ASP A C 1
ATOM 700 O O . ASP A 1 89 ? 10.323 5.503 -10.160 1.00 95.44 89 ASP A O 1
ATOM 704 N N . LYS A 1 90 ? 12.559 5.645 -10.294 1.00 92.06 90 LYS A N 1
ATOM 705 C CA . LYS A 1 90 ? 12.612 7.100 -10.182 1.00 92.06 90 LYS A CA 1
ATOM 706 C C . LYS A 1 90 ? 11.794 7.764 -11.292 1.00 92.06 90 LYS A C 1
ATOM 708 O O . LYS A 1 90 ? 12.079 7.596 -12.476 1.00 92.06 90 LYS A O 1
ATOM 713 N N . GLY A 1 91 ? 10.828 8.585 -10.884 1.00 87.12 91 GLY A N 1
ATOM 714 C CA . GLY A 1 91 ? 9.990 9.379 -11.784 1.00 87.12 91 GLY A CA 1
ATOM 715 C C . GLY A 1 91 ? 8.704 8.692 -12.247 1.00 87.12 91 GLY A C 1
ATOM 716 O O . GLY A 1 91 ? 7.922 9.332 -12.940 1.00 87.12 91 GLY A O 1
ATOM 717 N N . TRP A 1 92 ? 8.454 7.435 -11.858 1.00 91.00 92 TRP A N 1
ATOM 718 C CA . TRP A 1 92 ? 7.212 6.736 -12.223 1.00 91.00 92 TRP A CA 1
ATOM 719 C C . TRP A 1 92 ? 6.653 5.807 -11.132 1.00 91.00 92 TRP A C 1
ATOM 721 O O . TRP A 1 92 ? 5.441 5.606 -11.071 1.00 91.00 92 TRP A O 1
ATOM 731 N N . GLY A 1 93 ? 7.492 5.287 -10.231 1.00 92.00 93 GLY A N 1
ATOM 732 C CA . GLY A 1 93 ? 7.109 4.283 -9.233 1.00 92.00 93 GLY A CA 1
ATOM 733 C C . GLY A 1 93 ? 6.477 4.798 -7.938 1.00 92.00 93 GLY A C 1
ATOM 734 O O . GLY A 1 93 ? 6.135 3.985 -7.085 1.00 92.00 93 GLY A O 1
ATOM 735 N N . CYS A 1 94 ? 6.299 6.110 -7.741 1.00 91.69 94 CYS A N 1
ATOM 736 C CA . CYS A 1 94 ? 5.944 6.668 -6.426 1.00 91.69 94 CYS A CA 1
ATOM 737 C C . CYS A 1 94 ? 4.650 6.103 -5.843 1.00 91.69 94 CYS A C 1
ATOM 739 O O . CYS A 1 94 ? 4.609 5.747 -4.670 1.00 91.69 94 CYS A O 1
ATOM 741 N N . ALA A 1 95 ? 3.603 5.979 -6.656 1.00 88.06 95 ALA A N 1
ATOM 742 C CA . ALA A 1 95 ? 2.336 5.415 -6.205 1.00 88.06 95 ALA A CA 1
ATOM 743 C C . ALA A 1 95 ? 2.445 3.920 -5.869 1.00 88.06 95 ALA A C 1
ATOM 745 O O . ALA A 1 95 ? 1.768 3.438 -4.962 1.00 88.06 95 ALA A O 1
ATOM 746 N N . ILE A 1 96 ? 3.336 3.192 -6.546 1.00 93.94 96 ILE A N 1
ATOM 747 C CA . ILE A 1 96 ? 3.610 1.790 -6.226 1.00 93.94 96 ILE A CA 1
ATOM 748 C C . ILE A 1 96 ? 4.330 1.711 -4.877 1.00 93.94 96 ILE A C 1
ATOM 750 O O . ILE A 1 96 ? 3.900 0.956 -4.012 1.00 93.94 96 ILE A O 1
ATOM 754 N N . ARG A 1 97 ? 5.337 2.564 -4.636 1.00 94.94 97 ARG A N 1
ATOM 755 C CA . ARG A 1 97 ? 6.010 2.665 -3.328 1.00 94.94 97 ARG A CA 1
ATOM 756 C C . ARG A 1 97 ? 5.045 3.045 -2.205 1.00 94.94 97 ARG A C 1
ATOM 758 O O . ARG A 1 97 ? 5.088 2.435 -1.144 1.00 94.94 97 ARG A O 1
ATOM 765 N N . ALA A 1 98 ? 4.119 3.971 -2.452 1.00 90.44 98 ALA A N 1
ATOM 766 C CA . ALA A 1 98 ? 3.055 4.299 -1.502 1.00 90.44 98 ALA A CA 1
ATOM 767 C C . ALA A 1 98 ? 2.146 3.101 -1.196 1.00 90.44 98 ALA A C 1
ATOM 769 O O . ALA A 1 98 ? 1.811 2.852 -0.040 1.00 90.44 98 ALA A O 1
ATOM 770 N N . THR A 1 99 ? 1.818 2.307 -2.214 1.00 92.69 99 THR A N 1
ATOM 771 C CA . THR A 1 99 ? 1.054 1.067 -2.037 1.00 92.69 99 THR A CA 1
ATOM 772 C C . THR A 1 99 ? 1.856 0.022 -1.245 1.00 92.69 99 THR A C 1
ATOM 774 O O . THR A 1 99 ? 1.297 -0.645 -0.378 1.00 92.69 99 THR A O 1
ATOM 777 N N . GLN A 1 100 ? 3.171 -0.095 -1.467 1.00 94.94 100 GLN A N 1
ATOM 778 C CA . GLN A 1 100 ? 4.043 -0.964 -0.666 1.00 94.94 100 GLN A CA 1
ATOM 779 C C . GLN A 1 100 ? 4.089 -0.531 0.806 1.00 94.94 100 GLN A C 1
ATOM 781 O O . GLN A 1 100 ? 4.046 -1.391 1.678 1.00 94.94 100 GLN A O 1
ATOM 786 N N . MET A 1 101 ? 4.114 0.776 1.098 1.00 93.12 101 MET A N 1
ATOM 787 C CA . MET A 1 101 ? 4.061 1.282 2.480 1.00 93.12 101 MET A CA 1
ATOM 788 C C . MET A 1 101 ? 2.746 0.897 3.164 1.00 93.12 101 MET A C 1
ATOM 790 O O . MET A 1 101 ? 2.756 0.417 4.296 1.00 93.12 101 MET A O 1
ATOM 794 N N . LEU A 1 102 ? 1.623 1.030 2.452 1.00 91.81 102 LEU A N 1
ATOM 795 C CA . LEU A 1 102 ? 0.312 0.601 2.940 1.00 91.81 102 LEU A CA 1
ATOM 796 C C . LEU A 1 102 ? 0.286 -0.903 3.256 1.00 91.81 102 LEU A C 1
ATOM 798 O O . LEU A 1 102 ? -0.160 -1.307 4.330 1.00 91.81 102 LEU A O 1
ATOM 802 N N . LEU A 1 103 ? 0.803 -1.733 2.345 1.00 93.06 103 LEU A N 1
ATOM 803 C CA . LEU A 1 103 ? 0.873 -3.181 2.534 1.00 93.06 103 LEU A CA 1
ATOM 804 C C . LEU A 1 103 ? 1.827 -3.575 3.666 1.00 93.06 103 LEU A C 1
ATOM 806 O O . LEU A 1 103 ? 1.482 -4.445 4.456 1.00 93.06 103 LEU A O 1
ATOM 810 N N . ALA A 1 104 ? 2.994 -2.943 3.794 1.00 91.44 104 ALA A N 1
ATOM 811 C CA . ALA A 1 104 ? 3.920 -3.223 4.890 1.00 91.44 104 ALA A CA 1
ATOM 812 C C . ALA A 1 104 ? 3.312 -2.864 6.249 1.00 91.44 104 ALA A C 1
ATOM 814 O O . ALA A 1 104 ? 3.436 -3.640 7.197 1.00 91.44 104 ALA A O 1
ATOM 815 N N . GLN A 1 105 ? 2.575 -1.753 6.332 1.00 89.31 105 GLN A N 1
ATOM 816 C CA . GLN A 1 105 ? 1.838 -1.421 7.547 1.00 89.31 105 GLN A CA 1
ATOM 817 C C . GLN A 1 105 ? 0.767 -2.473 7.863 1.00 89.31 105 GLN A C 1
ATOM 819 O O . GLN A 1 105 ? 0.613 -2.869 9.018 1.00 89.31 105 GLN A O 1
ATOM 824 N N . ALA A 1 106 ? 0.075 -2.991 6.844 1.00 90.00 106 ALA A N 1
ATOM 825 C CA . ALA A 1 106 ? -0.863 -4.096 7.008 1.00 90.00 106 ALA A CA 1
ATOM 826 C C . ALA A 1 106 ? -0.175 -5.377 7.522 1.00 90.00 106 ALA A C 1
ATOM 828 O O . ALA A 1 106 ? -0.715 -6.028 8.416 1.00 90.00 106 ALA A O 1
ATOM 829 N N . VAL A 1 107 ? 1.039 -5.700 7.050 1.00 89.12 107 VAL A N 1
ATOM 830 C CA . VAL A 1 107 ? 1.848 -6.817 7.584 1.00 89.12 107 VAL A CA 1
ATOM 831 C C . VAL A 1 107 ? 2.111 -6.610 9.078 1.00 89.12 107 VAL A C 1
ATOM 833 O O . VAL A 1 107 ? 1.843 -7.517 9.867 1.00 89.12 107 VAL A O 1
ATOM 836 N N . LYS A 1 108 ? 2.574 -5.417 9.483 1.00 86.44 108 LYS A N 1
ATOM 837 C CA . LYS A 1 108 ? 2.866 -5.092 10.893 1.00 86.44 108 LYS A CA 1
ATOM 838 C C . LYS A 1 108 ? 1.622 -5.179 11.781 1.00 86.44 108 LYS A C 1
ATOM 840 O O . LYS A 1 108 ? 1.688 -5.699 12.893 1.00 86.44 108 LYS A O 1
ATOM 845 N N . MET A 1 109 ? 0.473 -4.715 11.288 1.00 83.69 109 MET A N 1
ATOM 846 C CA . MET A 1 109 ? -0.793 -4.755 12.029 1.00 83.69 109 MET A CA 1
ATOM 847 C C . MET A 1 109 ? -1.369 -6.171 12.157 1.00 83.69 109 MET A C 1
ATOM 849 O O . MET A 1 109 ? -1.927 -6.508 13.204 1.00 83.69 109 MET A O 1
ATOM 853 N N . ALA A 1 110 ? -1.242 -6.992 11.112 1.00 81.62 110 ALA A N 1
ATOM 854 C CA . ALA A 1 110 ? -1.742 -8.364 11.099 1.00 81.62 110 ALA A CA 1
ATOM 855 C C . ALA A 1 110 ? -0.849 -9.318 11.906 1.00 81.62 110 ALA A C 1
ATOM 857 O O . ALA A 1 110 ? -1.347 -10.183 12.624 1.00 81.62 110 ALA A O 1
ATOM 858 N N . GLY A 1 111 ? 0.470 -9.145 11.813 1.00 69.62 111 GLY A N 1
ATOM 859 C CA . GLY A 1 111 ? 1.464 -10.067 12.351 1.00 69.62 111 GLY A CA 1
ATOM 860 C C . GLY A 1 111 ? 2.031 -9.721 13.725 1.00 69.62 111 GLY A C 1
ATOM 861 O O . GLY A 1 111 ? 3.135 -10.185 13.967 1.00 69.62 111 GLY A O 1
ATOM 862 N N . LYS A 1 112 ? 1.341 -8.903 14.551 1.00 54.81 112 LYS A N 1
ATOM 863 C CA . LYS A 1 112 ? 1.749 -8.395 15.891 1.00 54.81 112 LYS A CA 1
ATOM 864 C C . LYS A 1 112 ? 3.204 -8.744 16.267 1.00 54.81 112 LYS A C 1
ATOM 866 O O . LYS A 1 112 ? 3.466 -9.866 16.687 1.00 54.81 112 LYS A O 1
ATOM 871 N N . ASP A 1 113 ? 4.103 -7.766 16.136 1.00 58.94 113 ASP A N 1
ATOM 872 C CA . ASP A 1 113 ? 5.545 -7.858 16.446 1.00 58.94 113 ASP A CA 1
ATOM 873 C C . ASP A 1 113 ? 6.424 -8.531 15.371 1.00 58.94 113 ASP A C 1
ATOM 875 O O . ASP A 1 113 ? 7.526 -8.998 15.661 1.00 58.94 113 ASP A O 1
ATOM 879 N N . ALA A 1 114 ? 5.974 -8.561 14.111 1.00 66.50 114 ALA A N 1
ATOM 880 C CA . ALA A 1 114 ? 6.828 -8.966 12.997 1.00 66.50 114 ALA A CA 1
ATOM 881 C C . ALA A 1 114 ? 8.050 -8.036 12.895 1.00 66.50 114 ALA A C 1
ATOM 883 O O . ALA A 1 114 ? 7.900 -6.834 12.676 1.00 66.50 114 ALA A O 1
ATOM 884 N N . ASP A 1 115 ? 9.243 -8.614 13.043 1.00 81.06 115 ASP A N 1
ATOM 885 C CA . ASP A 1 115 ? 10.512 -7.910 12.872 1.00 81.06 115 ASP A CA 1
ATOM 886 C C . ASP A 1 115 ? 10.576 -7.240 11.493 1.00 81.06 115 ASP A C 1
ATOM 888 O O . ASP A 1 115 ? 10.195 -7.843 10.482 1.00 81.06 115 ASP A O 1
ATOM 892 N N . ASP A 1 116 ? 11.076 -6.003 11.442 1.00 85.19 116 ASP A N 1
ATOM 893 C CA . ASP A 1 116 ? 11.103 -5.217 10.208 1.00 85.19 116 ASP A CA 1
ATOM 894 C C . ASP A 1 116 ? 11.824 -5.979 9.084 1.00 85.19 116 ASP A C 1
ATOM 896 O O . ASP A 1 116 ? 11.382 -5.921 7.939 1.00 85.19 116 ASP A O 1
ATOM 900 N N . SER A 1 117 ? 12.866 -6.772 9.376 1.00 83.88 117 SER A N 1
ATOM 901 C CA . SER A 1 117 ? 13.559 -7.559 8.343 1.00 83.88 117 SER A CA 1
ATOM 902 C C . SER A 1 117 ? 12.660 -8.612 7.688 1.00 83.88 117 SER A C 1
ATOM 904 O O . SER A 1 117 ? 12.746 -8.832 6.476 1.00 83.88 117 SER A O 1
ATOM 906 N N . VAL A 1 118 ? 11.744 -9.210 8.456 1.00 83.94 118 VAL A N 1
ATOM 907 C CA . VAL A 1 118 ? 10.745 -10.156 7.949 1.00 83.94 118 VAL A CA 1
ATOM 908 C C . VAL A 1 118 ? 9.752 -9.422 7.061 1.00 83.94 118 VAL A C 1
ATOM 910 O O . VAL A 1 118 ? 9.497 -9.871 5.943 1.00 83.94 118 VAL A O 1
ATOM 913 N N . VAL A 1 119 ? 9.244 -8.269 7.508 1.00 88.88 119 VAL A N 1
ATOM 914 C CA . VAL A 1 119 ? 8.318 -7.448 6.713 1.00 88.88 119 VAL A CA 1
ATOM 915 C C . VAL A 1 119 ? 8.970 -7.059 5.389 1.00 88.88 119 VAL A C 1
ATOM 917 O O . VAL A 1 119 ? 8.417 -7.307 4.323 1.00 88.88 119 VAL A O 1
ATOM 920 N N . LEU A 1 120 ? 10.182 -6.518 5.446 1.00 90.25 120 LEU A N 1
ATOM 921 C CA . LEU A 1 120 ? 10.942 -6.029 4.300 1.00 90.25 120 LEU A CA 1
ATOM 922 C C . LEU A 1 120 ? 11.318 -7.126 3.303 1.00 90.25 120 LEU A C 1
ATOM 924 O O . LEU A 1 120 ? 11.370 -6.857 2.103 1.00 90.25 120 LEU A O 1
ATOM 928 N N . SER A 1 121 ? 11.526 -8.362 3.766 1.00 89.75 121 SER A N 1
ATOM 929 C CA . SER A 1 121 ? 11.786 -9.506 2.882 1.00 89.75 121 SER A CA 1
ATOM 930 C C . SER A 1 121 ? 10.649 -9.768 1.883 1.00 89.75 121 SER A C 1
ATOM 932 O O . SER A 1 121 ? 10.894 -10.279 0.790 1.00 89.75 121 SER A O 1
ATOM 934 N N . LEU A 1 122 ? 9.419 -9.348 2.204 1.00 91.62 122 LEU A N 1
ATOM 935 C CA . LEU A 1 122 ? 8.270 -9.452 1.302 1.00 91.62 122 LEU A CA 1
ATOM 936 C C . LEU A 1 122 ? 8.339 -8.446 0.142 1.00 91.62 122 LEU A C 1
ATOM 938 O O . LEU A 1 122 ? 7.724 -8.681 -0.896 1.00 91.62 122 LEU A O 1
ATOM 942 N N . PHE A 1 123 ? 9.084 -7.348 0.304 1.00 95.06 123 PHE A N 1
ATOM 943 C CA . PHE A 1 123 ? 9.090 -6.185 -0.592 1.00 95.06 123 PHE A CA 1
ATOM 944 C C . PHE A 1 123 ? 10.442 -5.936 -1.275 1.00 95.06 123 PHE A C 1
ATOM 946 O O . PHE A 1 123 ? 10.639 -4.849 -1.824 1.00 95.06 123 PHE A O 1
ATOM 953 N N . LEU A 1 124 ? 11.372 -6.902 -1.247 1.00 94.31 124 LEU A N 1
ATOM 954 C CA . LEU A 1 124 ? 12.660 -6.778 -1.946 1.00 94.31 124 LEU A CA 1
ATOM 955 C C . LEU A 1 124 ? 12.438 -6.342 -3.404 1.00 94.31 124 LEU A C 1
ATOM 957 O O . LEU A 1 124 ? 11.463 -6.745 -4.039 1.00 94.31 124 LEU A O 1
ATOM 961 N N . ASP A 1 125 ? 13.356 -5.551 -3.960 1.00 95.75 125 ASP A N 1
ATOM 962 C CA . ASP A 1 125 ? 13.327 -5.110 -5.362 1.00 95.75 125 ASP A CA 1
ATOM 963 C C . ASP A 1 125 ? 13.794 -6.240 -6.298 1.00 95.75 125 ASP A C 1
ATOM 965 O O . ASP A 1 125 ? 14.744 -6.098 -7.072 1.00 95.75 125 ASP A O 1
ATOM 969 N N . SER A 1 126 ? 13.149 -7.396 -6.173 1.00 93.19 126 SER A N 1
ATOM 970 C CA . SER A 1 126 ? 13.466 -8.636 -6.864 1.00 93.19 126 SER A CA 1
ATOM 971 C C . SER A 1 126 ? 12.163 -9.325 -7.294 1.00 93.19 126 SER A C 1
ATOM 973 O O . SER A 1 126 ? 11.183 -9.340 -6.539 1.00 93.19 126 SER A O 1
ATOM 975 N N . PRO A 1 127 ? 12.115 -9.940 -8.487 1.00 91.88 127 PRO A N 1
ATOM 976 C CA . PRO A 1 127 ? 10.913 -10.617 -8.975 1.00 91.88 127 PRO A CA 1
ATOM 977 C C . PRO A 1 127 ? 10.509 -11.834 -8.125 1.00 91.88 127 PRO A C 1
ATOM 979 O O . PRO A 1 127 ? 9.380 -12.318 -8.237 1.00 91.88 127 PRO A O 1
ATOM 982 N N . GLN A 1 128 ? 11.399 -12.323 -7.258 1.00 89.19 128 GLN A N 1
ATOM 983 C CA . GLN A 1 128 ? 11.137 -13.433 -6.347 1.00 89.19 128 GLN A CA 1
ATOM 984 C C . GLN A 1 128 ? 10.369 -13.005 -5.091 1.00 89.19 128 GLN A C 1
ATOM 986 O O . GLN A 1 128 ? 9.641 -13.825 -4.538 1.00 89.19 128 GLN A O 1
ATOM 991 N N . ALA A 1 129 ? 10.494 -11.752 -4.643 1.00 91.00 129 ALA A N 1
ATOM 992 C CA . ALA A 1 129 ? 9.767 -11.285 -3.467 1.00 91.00 129 ALA A CA 1
ATOM 993 C C . ALA A 1 129 ? 8.273 -11.069 -3.784 1.00 91.00 129 ALA A C 1
ATOM 995 O O . ALA A 1 129 ? 7.949 -10.468 -4.813 1.00 91.00 129 ALA A O 1
ATOM 996 N N . PRO A 1 130 ? 7.354 -11.541 -2.920 1.00 91.62 130 PRO A N 1
ATOM 997 C CA . PRO A 1 130 ? 5.932 -11.656 -3.244 1.00 91.62 130 PRO A CA 1
ATOM 998 C C . PRO A 1 130 ? 5.228 -10.317 -3.465 1.00 91.62 130 PRO A C 1
ATOM 1000 O O . PRO A 1 130 ? 4.314 -10.238 -4.282 1.00 91.62 130 PRO A O 1
ATOM 1003 N N . LEU A 1 131 ? 5.675 -9.263 -2.782 1.00 94.50 131 LEU A N 1
ATOM 1004 C CA . LEU A 1 131 ? 5.111 -7.913 -2.837 1.00 94.50 131 LEU A CA 1
ATOM 1005 C C . LEU A 1 131 ? 6.102 -6.906 -3.456 1.00 94.50 131 LEU A C 1
ATOM 1007 O O . LEU A 1 131 ? 6.069 -5.706 -3.166 1.00 94.50 131 LEU A O 1
ATOM 1011 N N . SER A 1 132 ? 7.013 -7.392 -4.304 1.00 95.81 132 SER A N 1
ATOM 1012 C CA . SER A 1 132 ? 8.018 -6.565 -4.971 1.00 95.81 132 SER A CA 1
ATOM 1013 C C . SER A 1 132 ? 7.428 -5.600 -5.994 1.00 95.81 132 SER A C 1
ATOM 1015 O O . SER A 1 132 ? 6.355 -5.821 -6.564 1.00 95.81 132 SER A O 1
ATOM 1017 N N . LEU A 1 133 ? 8.197 -4.549 -6.299 1.00 96.75 133 LEU A N 1
ATOM 1018 C CA . LEU A 1 133 ? 7.902 -3.621 -7.390 1.00 96.75 133 LEU A CA 1
ATOM 1019 C C . LEU A 1 133 ? 7.673 -4.375 -8.713 1.00 96.75 133 LEU A C 1
ATOM 1021 O O . LEU A 1 133 ? 6.716 -4.082 -9.427 1.00 96.75 133 LEU A O 1
ATOM 1025 N N . HIS A 1 134 ? 8.513 -5.367 -9.023 1.00 96.44 134 HIS A N 1
ATOM 1026 C CA . HIS A 1 134 ? 8.426 -6.181 -10.239 1.00 96.44 134 HIS A CA 1
ATOM 1027 C C . HIS A 1 134 ? 7.078 -6.876 -10.362 1.00 96.44 134 HIS A C 1
ATOM 1029 O O . HIS A 1 134 ? 6.425 -6.781 -11.402 1.00 96.44 134 HIS A O 1
ATOM 1035 N N . ARG A 1 135 ? 6.643 -7.552 -9.292 1.00 95.25 135 ARG A N 1
ATOM 1036 C CA . ARG A 1 135 ? 5.373 -8.276 -9.298 1.00 95.25 135 ARG A CA 1
ATOM 1037 C C . ARG A 1 135 ? 4.180 -7.328 -9.324 1.00 95.25 135 ARG A C 1
ATOM 1039 O O . ARG A 1 135 ? 3.214 -7.616 -10.022 1.00 95.25 135 ARG A O 1
ATOM 1046 N N . MET A 1 136 ? 4.259 -6.172 -8.662 1.00 96.31 136 MET A N 1
ATOM 1047 C CA . MET A 1 136 ? 3.220 -5.138 -8.759 1.00 96.31 136 MET A CA 1
ATOM 1048 C C . MET A 1 136 ? 3.083 -4.587 -10.185 1.00 96.31 136 MET A C 1
ATOM 1050 O O . MET A 1 136 ? 1.966 -4.415 -10.672 1.00 96.31 136 MET A O 1
ATOM 1054 N N . VAL A 1 137 ? 4.195 -4.345 -10.885 1.00 96.00 137 VAL A N 1
ATOM 1055 C CA . VAL A 1 137 ? 4.165 -3.879 -12.281 1.00 96.00 137 VAL A CA 1
ATOM 1056 C C . VAL A 1 137 ? 3.590 -4.946 -13.206 1.00 96.00 137 VAL A C 1
ATOM 1058 O O . VAL A 1 137 ? 2.690 -4.641 -13.987 1.00 96.00 137 VAL A O 1
ATOM 1061 N N . LYS A 1 138 ? 4.053 -6.195 -13.076 1.00 95.12 138 LYS A N 1
ATOM 1062 C CA . LYS A 1 138 ? 3.537 -7.329 -13.851 1.00 95.12 138 LYS A CA 1
ATOM 1063 C C . LYS A 1 138 ? 2.034 -7.519 -13.633 1.00 95.12 138 LYS A C 1
ATOM 1065 O O . LYS A 1 138 ? 1.276 -7.571 -14.595 1.00 95.12 138 LYS A O 1
ATOM 1070 N N . MET A 1 139 ? 1.591 -7.517 -12.377 1.00 94.62 139 MET A N 1
ATOM 1071 C CA . MET A 1 139 ? 0.177 -7.638 -12.025 1.00 94.62 139 MET A CA 1
ATOM 1072 C C . MET A 1 139 ? -0.647 -6.479 -12.604 1.00 94.62 139 MET A C 1
ATOM 1074 O O . MET A 1 139 ? -1.712 -6.706 -13.166 1.00 94.62 139 MET A O 1
ATOM 1078 N N . GLY A 1 140 ? -0.151 -5.238 -12.545 1.00 92.69 140 GLY A N 1
ATOM 1079 C CA . GLY A 1 140 ? -0.819 -4.088 -13.167 1.00 92.69 140 GLY A CA 1
ATOM 1080 C C . GLY A 1 140 ? -0.935 -4.191 -14.688 1.00 92.69 140 GLY A C 1
ATOM 1081 O O . GLY A 1 140 ? -1.932 -3.745 -15.259 1.00 92.69 140 GLY A O 1
ATOM 1082 N N . GLN A 1 141 ? 0.042 -4.810 -15.348 1.00 92.19 141 GLN A N 1
ATOM 1083 C CA . GLN A 1 141 ? -0.047 -5.110 -16.771 1.00 92.19 141 GLN A CA 1
ATOM 1084 C C . GLN A 1 141 ? -1.112 -6.172 -17.059 1.00 92.19 141 GLN A C 1
ATOM 1086 O O . GLN A 1 141 ? -1.920 -5.983 -17.963 1.00 92.19 141 GLN A O 1
ATOM 1091 N N . GLU A 1 142 ? -1.144 -7.253 -16.283 1.00 91.31 142 GLU A N 1
ATOM 1092 C CA . GLU A 1 142 ? -2.058 -8.380 -16.494 1.00 91.31 142 GLU A CA 1
ATOM 1093 C C . GLU A 1 142 ? -3.518 -8.026 -16.192 1.00 91.31 142 GLU A C 1
ATOM 1095 O O . GLU A 1 142 ? -4.403 -8.359 -16.977 1.00 91.31 142 GLU A O 1
ATOM 1100 N N . VAL A 1 143 ? -3.783 -7.333 -15.079 1.00 87.00 143 VAL A N 1
ATOM 1101 C CA . VAL A 1 143 ? -5.161 -7.106 -14.604 1.00 87.00 143 VAL A CA 1
ATOM 1102 C C . VAL A 1 143 ? -5.740 -5.754 -15.010 1.00 87.00 143 VAL A C 1
ATOM 1104 O O . VAL A 1 143 ? -6.958 -5.620 -15.061 1.00 87.00 143 VAL A O 1
ATOM 1107 N N . LEU A 1 144 ? -4.897 -4.756 -15.305 1.00 86.81 144 LEU A N 1
ATOM 1108 C CA . LEU A 1 144 ? -5.329 -3.392 -15.652 1.00 86.81 144 LEU A CA 1
ATOM 1109 C C . LEU A 1 144 ? -4.822 -2.914 -17.022 1.00 86.81 144 LEU A C 1
ATOM 1111 O O . LEU A 1 144 ? -4.993 -1.739 -17.347 1.00 86.81 144 LEU A O 1
ATOM 1115 N N . ALA A 1 145 ? -4.146 -3.770 -17.799 1.00 88.88 145 ALA A N 1
ATOM 1116 C CA . ALA A 1 145 ? -3.495 -3.401 -19.062 1.00 88.88 145 ALA A CA 1
ATOM 1117 C C . ALA A 1 145 ? -2.542 -2.189 -18.942 1.00 88.88 145 ALA A C 1
ATOM 1119 O O . ALA A 1 145 ? -2.293 -1.471 -19.918 1.00 88.88 145 ALA A O 1
ATOM 1120 N N . LYS A 1 146 ? -1.987 -1.935 -17.746 1.00 88.00 146 LYS A N 1
ATOM 1121 C CA . LYS A 1 146 ? -1.049 -0.829 -17.539 1.00 88.00 146 LYS A CA 1
ATOM 1122 C C . LYS A 1 146 ? 0.313 -1.159 -18.121 1.00 88.00 146 LYS A C 1
ATOM 1124 O O . LYS A 1 146 ? 0.878 -2.222 -17.890 1.00 88.00 146 LYS A O 1
ATOM 1129 N N . ARG A 1 147 ? 0.880 -0.204 -18.851 1.00 88.56 147 ARG A N 1
ATOM 1130 C CA . ARG A 1 147 ? 2.212 -0.362 -19.433 1.00 88.56 147 ARG A CA 1
ATOM 1131 C C . ARG A 1 147 ? 3.278 -0.302 -18.327 1.00 88.56 147 ARG A C 1
ATOM 1133 O O . ARG A 1 147 ? 3.232 0.634 -17.522 1.00 88.56 147 ARG A O 1
ATOM 1140 N N . PRO A 1 148 ? 4.255 -1.222 -18.298 1.00 92.06 148 PRO A N 1
ATOM 1141 C CA . PRO A 1 148 ? 5.402 -1.116 -17.401 1.00 92.06 148 PRO A CA 1
ATOM 1142 C C . PRO A 1 148 ? 6.115 0.237 -17.535 1.00 92.06 148 PRO A C 1
ATOM 1144 O O . PRO A 1 148 ? 6.199 0.804 -18.626 1.00 92.06 148 PRO A O 1
ATOM 1147 N N . GLY A 1 149 ? 6.584 0.787 -16.414 1.00 85.56 149 GLY A N 1
ATOM 1148 C CA . GLY A 1 149 ? 7.228 2.104 -16.377 1.00 85.56 149 GLY A CA 1
ATOM 1149 C C . GLY A 1 149 ? 6.258 3.293 -16.353 1.00 85.56 149 GLY A C 1
ATOM 1150 O O . GLY A 1 149 ? 6.700 4.437 -16.451 1.00 85.56 149 GLY A O 1
ATOM 1151 N N . THR A 1 150 ? 4.946 3.052 -16.240 1.00 85.44 150 THR A N 1
ATOM 1152 C CA . THR A 1 150 ? 3.930 4.112 -16.131 1.00 85.44 150 THR A CA 1
ATOM 1153 C C . THR A 1 150 ? 3.397 4.277 -14.713 1.00 85.44 150 THR A C 1
ATOM 1155 O O . THR A 1 150 ? 3.521 3.400 -13.859 1.00 85.44 150 THR A O 1
ATOM 1158 N N . TRP A 1 151 ? 2.798 5.440 -14.462 1.00 82.44 151 TRP A N 1
ATOM 1159 C CA . TRP A 1 151 ? 2.307 5.820 -13.145 1.00 82.44 151 TRP A CA 1
ATOM 1160 C C . TRP A 1 151 ? 1.033 5.064 -12.732 1.00 82.44 151 TRP A C 1
ATOM 1162 O O . TRP A 1 151 ? 0.105 4.834 -13.523 1.00 82.44 151 TRP A O 1
ATOM 1172 N N . PHE A 1 152 ? 0.964 4.698 -11.451 1.00 83.50 152 PHE A N 1
ATOM 1173 C CA . PHE A 1 152 ? -0.239 4.141 -10.834 1.00 83.50 152 PHE A CA 1
ATOM 1174 C C . PHE A 1 152 ? -1.045 5.256 -10.172 1.00 83.50 152 PHE A C 1
ATOM 1176 O O . PHE A 1 152 ? -0.485 6.105 -9.496 1.00 83.50 152 PHE A O 1
ATOM 1183 N N . GLY A 1 153 ? -2.366 5.234 -10.343 1.00 80.62 153 GLY A N 1
ATOM 1184 C CA . GLY A 1 153 ? -3.251 5.970 -9.445 1.00 80.62 153 GLY A CA 1
ATOM 1185 C C . GLY A 1 153 ? -3.565 5.105 -8.219 1.00 80.62 153 GLY A C 1
ATOM 1186 O O . GLY A 1 153 ? -3.361 3.888 -8.283 1.00 80.62 153 GLY A O 1
ATOM 1187 N N . PRO A 1 154 ? -4.104 5.681 -7.136 1.00 79.62 154 PRO A N 1
ATOM 1188 C CA . PRO A 1 154 ? -4.470 4.937 -5.929 1.00 79.62 154 PRO A CA 1
ATOM 1189 C C . PRO A 1 154 ? -5.405 3.754 -6.188 1.00 79.62 154 PRO A C 1
ATOM 1191 O O . PRO A 1 154 ? -5.125 2.665 -5.701 1.00 79.62 154 PRO A O 1
ATOM 1194 N N . THR A 1 155 ? -6.417 3.910 -7.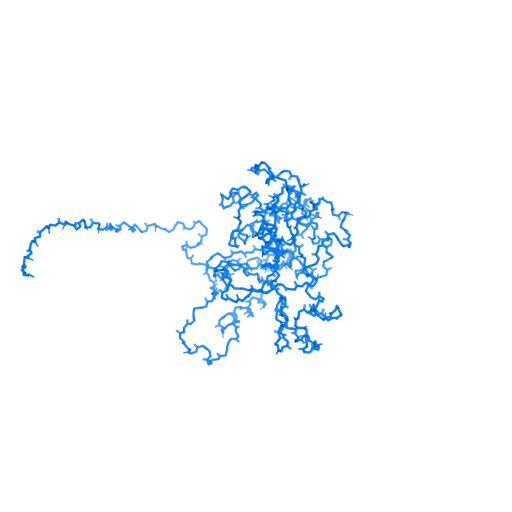049 1.00 78.25 155 THR A N 1
ATOM 1195 C CA . THR A 1 155 ? -7.289 2.800 -7.472 1.00 78.25 155 THR A CA 1
ATOM 1196 C C . THR A 1 155 ? -6.500 1.672 -8.132 1.00 78.25 155 THR A C 1
ATOM 1198 O O . THR A 1 155 ? -6.650 0.509 -7.774 1.00 78.25 155 THR A O 1
ATOM 1201 N N . SER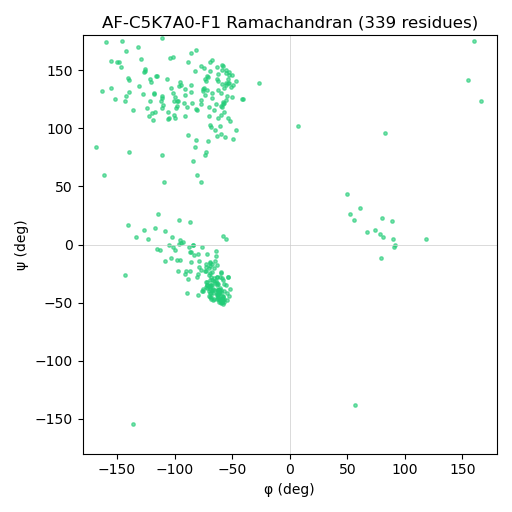 A 1 156 ? -5.591 2.002 -9.060 1.00 86.06 156 SER A N 1
ATOM 1202 C CA . SER A 1 156 ? -4.735 0.990 -9.690 1.00 86.06 156 SER A CA 1
ATOM 1203 C C . SER A 1 156 ? -3.845 0.289 -8.665 1.00 86.06 156 SER A C 1
ATOM 1205 O O . SER A 1 156 ? -3.689 -0.924 -8.735 1.00 86.06 156 SER A O 1
ATOM 1207 N N . GLY A 1 157 ? -3.280 1.045 -7.716 1.00 88.75 157 GLY A N 1
ATOM 1208 C CA . GLY A 1 157 ? -2.477 0.512 -6.618 1.00 88.75 157 GLY A CA 1
ATOM 1209 C C . GLY A 1 157 ? -3.267 -0.459 -5.745 1.00 88.75 157 GLY A C 1
ATOM 1210 O O . GLY A 1 157 ? -2.815 -1.582 -5.542 1.00 88.75 157 GLY A O 1
ATOM 1211 N N . GLY A 1 158 ? -4.467 -0.072 -5.303 1.00 85.44 158 GLY A N 1
ATOM 1212 C CA . GLY A 1 158 ? -5.337 -0.907 -4.474 1.00 85.44 158 GLY A CA 1
ATOM 1213 C C . GLY A 1 158 ? -5.792 -2.186 -5.178 1.00 85.44 158 GLY A C 1
ATOM 1214 O O . GLY A 1 158 ? -5.653 -3.279 -4.628 1.00 85.44 158 GLY A O 1
ATOM 1215 N N . MET A 1 159 ? -6.241 -2.077 -6.431 1.00 85.12 159 MET A N 1
ATOM 1216 C CA . MET A 1 159 ? -6.656 -3.236 -7.230 1.00 85.12 159 MET A CA 1
ATOM 1217 C C . MET A 1 159 ? -5.499 -4.211 -7.476 1.00 85.12 159 MET A C 1
ATOM 1219 O O . MET A 1 159 ? -5.654 -5.420 -7.294 1.00 85.12 159 MET A O 1
ATOM 1223 N N . VAL A 1 160 ? -4.317 -3.696 -7.835 1.00 93.25 160 VAL A N 1
ATOM 1224 C CA . VAL A 1 160 ? -3.107 -4.516 -7.999 1.00 93.25 160 VAL A CA 1
ATOM 1225 C C . VAL A 1 160 ? -2.698 -5.163 -6.683 1.00 93.25 160 VAL A C 1
ATOM 1227 O O . VAL A 1 160 ? -2.371 -6.344 -6.677 1.00 93.25 160 VAL A O 1
ATOM 1230 N N . ALA A 1 161 ? -2.741 -4.429 -5.571 1.00 92.94 161 ALA A N 1
ATOM 1231 C CA . ALA A 1 161 ? -2.398 -4.949 -4.255 1.00 92.94 161 ALA A CA 1
ATOM 1232 C C . ALA A 1 161 ? -3.303 -6.118 -3.844 1.00 92.94 161 ALA A C 1
ATOM 1234 O O . ALA A 1 161 ? -2.794 -7.158 -3.433 1.00 92.94 161 ALA A O 1
ATOM 1235 N N . SER A 1 162 ? -4.624 -5.984 -4.006 1.00 88.88 162 SER A N 1
ATOM 1236 C CA . SER A 1 162 ? -5.575 -7.062 -3.701 1.00 88.88 162 SER A CA 1
ATOM 1237 C C . SER A 1 162 ? -5.304 -8.313 -4.542 1.00 88.88 162 SER A C 1
ATOM 1239 O O . SER A 1 162 ? -5.175 -9.412 -3.999 1.00 88.88 162 SER A O 1
ATOM 1241 N N . ARG A 1 163 ? -5.118 -8.155 -5.859 1.00 91.44 163 ARG A N 1
ATOM 1242 C CA . ARG A 1 163 ? -4.817 -9.278 -6.762 1.00 91.44 163 ARG A CA 1
ATOM 1243 C C . ARG A 1 163 ? -3.465 -9.921 -6.478 1.00 91.44 163 ARG A C 1
ATOM 1245 O O . ARG A 1 163 ? -3.358 -11.142 -6.526 1.00 91.44 163 ARG A O 1
ATOM 1252 N N . LEU A 1 164 ? -2.456 -9.119 -6.152 1.00 92.50 164 LEU A N 1
ATOM 1253 C CA . LEU A 1 164 ? -1.116 -9.605 -5.852 1.00 92.50 164 LEU A CA 1
ATOM 1254 C C . LEU A 1 164 ? -1.071 -10.401 -4.544 1.00 92.50 164 LEU A C 1
ATOM 1256 O O . LEU A 1 164 ? -0.450 -11.458 -4.506 1.00 92.50 164 LEU A O 1
ATOM 1260 N N . VAL A 1 165 ? -1.766 -9.939 -3.499 1.00 90.44 165 VAL A N 1
ATOM 1261 C CA . VAL A 1 165 ? -1.892 -10.682 -2.234 1.00 90.44 165 VAL A CA 1
ATOM 1262 C C . VAL A 1 165 ? -2.616 -12.006 -2.458 1.00 90.44 165 VAL A C 1
ATOM 1264 O O . VAL A 1 165 ? -2.149 -13.036 -1.981 1.00 90.44 165 VAL A O 1
ATOM 1267 N N . LYS A 1 166 ? -3.706 -12.005 -3.236 1.00 88.31 166 LYS A N 1
ATOM 1268 C CA . LYS A 1 166 ? -4.412 -13.238 -3.603 1.00 88.31 166 LYS A CA 1
ATOM 1269 C C . LYS A 1 166 ? -3.493 -14.222 -4.336 1.00 88.31 166 LYS A C 1
ATOM 1271 O O . LYS A 1 166 ? -3.395 -15.372 -3.928 1.00 88.31 166 LYS A O 1
ATOM 1276 N N . ALA A 1 167 ? -2.772 -13.759 -5.359 1.00 87.56 167 ALA A N 1
ATOM 1277 C CA . ALA A 1 167 ? -1.833 -14.594 -6.105 1.00 87.56 167 ALA A CA 1
ATOM 1278 C C . ALA A 1 167 ? -0.723 -15.168 -5.205 1.00 87.56 167 ALA A C 1
ATOM 1280 O O . ALA A 1 167 ? -0.386 -16.339 -5.327 1.00 87.56 167 ALA A O 1
ATOM 1281 N N . ALA A 1 168 ? -0.204 -14.380 -4.255 1.00 85.94 168 ALA A N 1
ATOM 1282 C CA . ALA A 1 168 ? 0.808 -14.841 -3.303 1.00 85.94 168 ALA A CA 1
ATOM 1283 C C . ALA A 1 168 ? 0.305 -15.965 -2.375 1.00 85.94 168 ALA A C 1
ATOM 1285 O O . ALA A 1 168 ? 1.104 -16.790 -1.932 1.00 85.94 168 ALA A O 1
ATOM 1286 N N . HIS A 1 169 ? -1.000 -16.023 -2.088 1.00 82.19 169 HIS A N 1
ATOM 1287 C CA . HIS A 1 169 ? -1.613 -17.115 -1.316 1.00 82.19 169 HIS A CA 1
ATOM 1288 C C . HIS A 1 169 ? -1.875 -18.377 -2.143 1.00 82.19 169 HIS A C 1
ATOM 1290 O O . HIS A 1 169 ? -1.924 -19.468 -1.578 1.00 82.19 169 HIS A O 1
ATOM 1296 N N . GLU A 1 170 ? -2.031 -18.231 -3.459 1.00 81.69 170 GLU A N 1
ATOM 1297 C CA . GLU A 1 170 ? -2.281 -19.323 -4.409 1.00 81.69 170 GLU A CA 1
ATOM 1298 C C . GLU A 1 170 ? -0.982 -20.007 -4.900 1.00 81.69 170 GLU A C 1
ATOM 1300 O O . GLU A 1 170 ? -1.045 -21.030 -5.583 1.00 81.69 170 GLU A O 1
ATOM 1305 N N . GLU A 1 171 ? 0.200 -19.480 -4.549 1.00 74.38 171 GLU A N 1
ATOM 1306 C CA . GLU A 1 171 ? 1.505 -20.079 -4.873 1.00 74.38 171 GLU A CA 1
ATOM 1307 C C . GLU A 1 171 ? 1.778 -21.392 -4.101 1.00 74.38 171 GLU A C 1
ATOM 1309 O O . GLU A 1 171 ? 1.339 -21.583 -2.966 1.00 74.38 171 GLU A O 1
ATOM 1314 N N . ASP A 1 172 ? 2.540 -22.305 -4.723 1.00 61.31 172 ASP A N 1
ATOM 1315 C CA . ASP A 1 172 ? 2.850 -23.657 -4.217 1.00 61.31 172 ASP A CA 1
ATOM 1316 C C . ASP A 1 172 ? 3.416 -23.652 -2.775 1.00 61.31 172 ASP A C 1
ATOM 1318 O O . ASP A 1 172 ? 4.152 -22.749 -2.372 1.00 61.31 172 ASP A O 1
ATOM 1322 N N . GLU A 1 173 ? 3.147 -24.706 -1.998 1.00 57.12 173 GLU A N 1
ATOM 1323 C CA . GLU A 1 173 ? 3.499 -24.871 -0.576 1.00 57.12 173 GLU A CA 1
ATOM 1324 C C . GLU A 1 173 ? 4.994 -24.669 -0.268 1.00 57.12 173 GLU A C 1
ATOM 1326 O O . GLU A 1 173 ? 5.374 -24.291 0.845 1.00 57.12 173 GLU A O 1
ATOM 1331 N N . ALA A 1 174 ? 5.878 -24.927 -1.236 1.00 52.66 174 ALA A N 1
ATOM 1332 C CA . ALA A 1 174 ? 7.309 -24.655 -1.101 1.00 52.66 174 ALA A CA 1
ATOM 1333 C C . ALA A 1 174 ? 7.643 -23.151 -1.170 1.00 52.66 174 ALA A C 1
ATOM 1335 O O . ALA A 1 174 ? 8.510 -22.697 -0.421 1.00 52.66 174 ALA A O 1
ATOM 1336 N N . ALA A 1 175 ? 6.941 -22.384 -2.011 1.00 52.47 175 ALA A N 1
ATOM 1337 C CA . ALA A 1 175 ? 7.046 -20.926 -2.095 1.00 52.47 175 ALA A CA 1
ATOM 1338 C C . ALA A 1 175 ? 6.331 -20.250 -0.910 1.00 52.47 175 ALA A C 1
ATOM 1340 O O . ALA A 1 175 ? 6.874 -19.333 -0.291 1.00 52.47 175 ALA A O 1
ATOM 1341 N N . ARG A 1 176 ? 5.184 -20.806 -0.495 1.00 56.44 176 ARG A N 1
ATOM 1342 C CA . ARG A 1 176 ? 4.369 -20.358 0.647 1.00 56.44 176 ARG A CA 1
ATOM 1343 C C . ARG A 1 176 ? 5.125 -20.342 1.982 1.00 56.44 176 ARG A C 1
ATOM 1345 O O . ARG A 1 176 ? 4.862 -19.510 2.848 1.00 56.44 176 ARG A O 1
ATOM 1352 N N . ARG A 1 177 ? 6.098 -21.247 2.152 1.00 50.62 177 ARG A N 1
ATOM 1353 C CA . ARG A 1 177 ? 6.904 -21.386 3.381 1.00 50.62 177 ARG A CA 1
ATOM 1354 C C . ARG A 1 177 ? 8.020 -20.347 3.521 1.00 50.62 177 ARG A C 1
ATOM 1356 O O . ARG A 1 177 ? 8.526 -20.173 4.625 1.00 50.62 177 ARG A O 1
ATOM 1363 N N . ALA A 1 178 ? 8.426 -19.696 2.429 1.00 50.72 178 ALA A N 1
ATOM 1364 C CA . ALA A 1 178 ? 9.552 -18.762 2.425 1.00 50.72 178 ALA A CA 1
ATOM 1365 C C . ALA A 1 178 ? 9.156 -17.327 2.818 1.00 50.72 178 ALA A C 1
ATOM 1367 O O . ALA A 1 178 ? 10.014 -16.575 3.271 1.00 50.72 178 ALA A O 1
ATOM 1368 N N . ALA A 1 179 ? 7.879 -16.952 2.663 1.00 56.84 179 ALA A N 1
ATOM 1369 C CA . ALA A 1 179 ? 7.397 -15.587 2.880 1.00 56.84 179 ALA A CA 1
ATOM 1370 C C . ALA A 1 179 ? 5.852 -15.538 2.914 1.00 56.84 179 ALA A C 1
ATOM 1372 O O . ALA A 1 179 ? 5.210 -15.265 1.902 1.00 56.84 179 ALA A O 1
ATOM 1373 N N . ARG A 1 180 ? 5.229 -15.820 4.068 1.00 74.12 180 ARG A N 1
ATOM 1374 C CA . ARG A 1 180 ? 3.759 -15.801 4.197 1.00 74.12 180 ARG A CA 1
ATOM 1375 C C . ARG A 1 180 ? 3.259 -14.370 4.404 1.00 74.12 180 ARG A C 1
ATOM 1377 O O . ARG A 1 180 ? 3.545 -13.770 5.438 1.00 74.12 180 ARG A O 1
ATOM 1384 N N . VAL A 1 181 ? 2.471 -13.845 3.462 1.00 82.50 181 VAL A N 1
ATOM 1385 C CA . VAL A 1 181 ? 1.703 -12.606 3.679 1.00 82.50 181 VAL A CA 1
ATOM 1386 C C . VAL A 1 181 ? 0.677 -12.886 4.788 1.00 82.50 181 VAL A C 1
ATOM 1388 O O . VAL A 1 181 ? -0.117 -13.813 4.648 1.00 82.50 181 VAL A O 1
ATOM 1391 N N . PRO A 1 182 ? 0.678 -12.161 5.920 1.00 85.75 182 PRO A N 1
ATOM 1392 C CA . PRO A 1 182 ? -0.115 -12.547 7.089 1.00 85.75 182 PRO A CA 1
ATOM 1393 C C . PRO A 1 182 ? -1.563 -12.026 7.054 1.00 85.75 182 PRO A C 1
ATOM 1395 O O . PRO A 1 182 ? -2.198 -11.945 8.099 1.00 85.75 182 PRO A O 1
ATOM 1398 N N . PHE A 1 183 ? -2.087 -11.646 5.886 1.00 86.06 183 PHE A N 1
ATOM 1399 C CA . PHE A 1 183 ? -3.443 -11.114 5.719 1.00 86.06 183 PHE A CA 1
ATOM 1400 C C . PHE A 1 183 ? -4.017 -11.449 4.337 1.00 86.06 183 PHE A C 1
ATOM 1402 O O . PHE A 1 183 ? -3.271 -11.665 3.381 1.00 86.06 183 PHE A O 1
ATOM 1409 N N . GLN A 1 184 ? -5.343 -11.451 4.232 1.00 88.69 184 GLN A N 1
ATOM 1410 C CA . GLN A 1 184 ? -6.093 -11.405 2.973 1.00 88.69 184 GLN A CA 1
ATOM 1411 C C . GLN A 1 184 ? -6.335 -9.941 2.568 1.00 88.69 184 GLN A C 1
ATOM 1413 O O . GLN A 1 184 ? -6.305 -9.055 3.419 1.00 88.69 184 GLN A O 1
ATOM 1418 N N . CYS A 1 185 ? -6.577 -9.650 1.287 1.00 88.94 185 CYS A N 1
ATOM 1419 C CA . CYS A 1 185 ? -6.773 -8.271 0.817 1.00 88.94 185 CYS A CA 1
ATOM 1420 C C . CYS A 1 185 ? -7.893 -8.159 -0.223 1.00 88.94 185 CYS A C 1
ATOM 1422 O O . CYS A 1 185 ? -7.886 -8.873 -1.227 1.00 88.94 185 CYS A O 1
ATOM 1424 N N . VAL A 1 186 ? -8.808 -7.208 -0.027 1.00 88.56 186 VAL A N 1
ATOM 1425 C CA . VAL A 1 186 ? -9.905 -6.890 -0.954 1.00 88.56 186 VAL A CA 1
ATOM 1426 C C . VAL A 1 186 ? -9.959 -5.385 -1.202 1.00 88.56 186 VAL A C 1
ATOM 1428 O O . VAL A 1 186 ? -9.811 -4.596 -0.272 1.00 88.56 186 VAL A O 1
ATOM 1431 N N . ALA A 1 187 ? -10.139 -4.986 -2.460 1.00 85.19 187 ALA A N 1
ATOM 1432 C CA . ALA A 1 187 ? -10.220 -3.586 -2.863 1.00 85.19 187 ALA A CA 1
ATOM 1433 C C . ALA A 1 187 ? -11.563 -3.284 -3.532 1.00 85.19 187 ALA A C 1
ATOM 1435 O O . ALA A 1 187 ? -12.038 -4.086 -4.334 1.00 85.19 187 ALA A O 1
ATOM 1436 N N . PHE A 1 188 ? -12.122 -2.115 -3.223 1.00 79.00 188 PHE A N 1
ATOM 1437 C CA . PHE A 1 188 ? -13.342 -1.580 -3.821 1.00 79.00 188 PHE A CA 1
ATOM 1438 C C . PHE A 1 188 ? -13.034 -0.223 -4.463 1.00 79.00 188 PHE A C 1
ATOM 1440 O O . PHE A 1 188 ? -12.491 0.684 -3.817 1.00 79.00 188 PHE A O 1
ATOM 1447 N N . ASP A 1 189 ? -13.324 -0.104 -5.756 1.00 72.69 189 ASP A N 1
ATOM 1448 C CA . ASP A 1 189 ? -13.016 1.059 -6.591 1.00 72.69 189 ASP A CA 1
ATOM 1449 C C . ASP A 1 189 ? -14.196 2.025 -6.773 1.00 72.69 189 ASP A C 1
ATOM 1451 O O . ASP A 1 189 ? -13.986 3.169 -7.176 1.00 72.69 189 ASP A O 1
ATOM 1455 N N . ASP A 1 190 ? -15.402 1.600 -6.406 1.00 69.69 190 ASP A N 1
ATOM 1456 C CA . ASP A 1 190 ? -16.622 2.408 -6.327 1.00 69.69 190 ASP A CA 1
ATOM 1457 C C . ASP A 1 190 ? -16.805 3.102 -4.964 1.00 69.69 190 ASP A C 1
ATOM 1459 O O . ASP A 1 190 ? -17.751 3.866 -4.773 1.00 69.69 190 ASP A O 1
ATOM 1463 N N . GLY A 1 191 ? -15.890 2.864 -4.019 1.00 63.25 191 GLY A N 1
ATOM 1464 C CA . GLY A 1 191 ? -15.965 3.405 -2.662 1.00 63.25 191 GLY A CA 1
ATOM 1465 C C . GLY A 1 191 ? -17.015 2.726 -1.778 1.00 63.25 191 GLY A C 1
ATOM 1466 O O . GLY A 1 191 ? -17.310 3.239 -0.697 1.00 63.25 191 GLY A O 1
ATOM 1467 N N . VAL A 1 192 ? -17.561 1.581 -2.203 1.00 70.31 192 VAL A N 1
ATOM 1468 C CA . VAL A 1 192 ? -18.584 0.829 -1.471 1.00 70.31 192 VAL A CA 1
ATOM 1469 C C . VAL A 1 192 ? -18.002 -0.484 -0.957 1.00 70.31 192 VAL A C 1
ATOM 1471 O O . VAL A 1 192 ? -17.466 -1.290 -1.710 1.00 70.31 192 VAL A O 1
ATOM 1474 N N . LEU A 1 193 ? -18.123 -0.733 0.347 1.00 82.94 193 LEU A N 1
ATOM 1475 C CA . LEU A 1 193 ? -17.752 -2.019 0.937 1.00 82.94 193 LEU A CA 1
ATOM 1476 C C . LEU A 1 193 ? -18.922 -2.999 0.811 1.00 82.94 193 LEU A C 1
ATOM 1478 O O . LEU A 1 193 ? -19.995 -2.761 1.373 1.00 82.94 193 LEU A O 1
ATOM 1482 N N . TYR A 1 194 ? -18.690 -4.139 0.157 1.00 84.81 194 TYR A N 1
ATOM 1483 C CA . TYR A 1 194 ? -19.667 -5.227 0.048 1.00 84.81 194 TYR A CA 1
ATOM 1484 C C . TYR A 1 194 ? -19.372 -6.352 1.046 1.00 84.81 194 TYR A C 1
ATOM 1486 O O . TYR A 1 194 ? -18.372 -7.064 0.919 1.00 84.81 194 TYR A O 1
ATOM 1494 N N . LYS A 1 195 ? -20.239 -6.535 2.054 1.00 84.44 195 LYS A N 1
ATOM 1495 C CA . LYS A 1 195 ? -20.005 -7.527 3.123 1.00 84.44 195 LYS A CA 1
ATOM 1496 C C . LYS A 1 195 ? -19.892 -8.958 2.610 1.00 84.44 195 LYS A C 1
ATOM 1498 O O . LYS A 1 195 ? -19.051 -9.702 3.104 1.00 84.44 195 LYS A O 1
ATOM 1503 N N . ASP A 1 196 ? -20.680 -9.322 1.604 1.00 87.31 196 ASP A N 1
ATOM 1504 C CA . ASP A 1 196 ? -20.657 -10.650 0.982 1.00 87.31 196 ASP A CA 1
ATOM 1505 C C . ASP A 1 196 ? -19.322 -10.988 0.292 1.00 87.31 196 ASP A C 1
ATOM 1507 O O . ASP A 1 196 ? -19.034 -12.164 0.079 1.00 87.31 196 ASP A O 1
ATOM 1511 N N . GLN A 1 197 ? -18.480 -9.990 -0.001 1.00 84.88 197 GLN A N 1
ATOM 1512 C CA . GLN A 1 197 ? -17.118 -10.188 -0.511 1.00 84.88 197 GLN A CA 1
ATOM 1513 C C . GLN A 1 197 ? -16.057 -10.266 0.598 1.00 84.88 197 GLN A C 1
ATOM 1515 O O . GLN A 1 197 ? -15.012 -10.884 0.401 1.00 84.88 197 GLN A O 1
ATOM 1520 N N . VAL A 1 198 ? -16.309 -9.662 1.765 1.00 86.19 198 VAL A N 1
ATOM 1521 C CA . VAL A 1 198 ? -15.378 -9.653 2.912 1.00 86.19 198 VAL A CA 1
ATOM 1522 C C . VAL A 1 198 ? -15.602 -10.860 3.827 1.00 86.19 198 VAL A C 1
ATOM 1524 O O . VAL A 1 198 ? -14.645 -11.475 4.290 1.00 86.19 198 VAL A O 1
ATOM 1527 N N . GLU A 1 199 ? -16.862 -11.218 4.085 1.00 86.38 199 GLU A N 1
ATOM 1528 C CA . GLU A 1 199 ? -17.261 -12.298 4.997 1.00 86.38 199 GLU A CA 1
ATOM 1529 C C . GLU A 1 199 ? -16.606 -13.648 4.686 1.00 86.38 199 GLU A C 1
ATOM 1531 O O . GLU A 1 199 ? -16.054 -14.247 5.611 1.00 86.38 199 GLU A O 1
ATOM 1536 N N . PRO A 1 200 ? -16.585 -14.127 3.428 1.00 85.81 200 PRO A N 1
ATOM 1537 C CA . PRO A 1 200 ? -15.945 -15.400 3.113 1.00 85.81 200 PRO A CA 1
ATOM 1538 C C . PRO A 1 200 ? -14.442 -15.400 3.416 1.00 85.81 200 PRO A C 1
ATOM 1540 O O . PRO A 1 200 ? -13.918 -16.418 3.859 1.00 85.81 200 PRO A O 1
ATOM 1543 N N . LEU A 1 201 ? -13.760 -14.258 3.244 1.00 82.12 201 LEU A N 1
ATOM 1544 C CA . LEU A 1 201 ? -12.320 -14.118 3.504 1.00 82.12 201 LEU A CA 1
ATOM 1545 C C . LEU A 1 201 ? -11.979 -14.204 5.000 1.00 82.12 201 LEU A C 1
ATOM 1547 O O . LEU A 1 201 ? -10.859 -14.563 5.351 1.00 82.12 201 LEU A O 1
ATOM 1551 N N . LEU A 1 202 ? -12.937 -13.892 5.880 1.00 80.75 202 LEU A N 1
ATOM 1552 C CA . LEU A 1 202 ? -12.798 -14.016 7.337 1.00 80.75 202 LEU A CA 1
ATOM 1553 C C . LEU A 1 202 ? -13.136 -15.426 7.857 1.00 80.75 202 LEU A C 1
ATOM 1555 O O . LEU A 1 202 ? -12.839 -15.736 9.009 1.00 80.75 202 LEU A O 1
ATOM 1559 N N . LEU A 1 203 ? -13.788 -16.268 7.048 1.00 72.06 203 LEU A N 1
ATOM 1560 C CA . LEU A 1 203 ? -14.345 -17.560 7.471 1.00 72.06 203 LEU A CA 1
ATOM 1561 C C . LEU A 1 203 ? -13.533 -18.782 7.005 1.00 72.06 203 LEU A C 1
ATOM 1563 O O . LEU A 1 203 ? -13.920 -19.905 7.325 1.00 72.06 203 LEU A O 1
ATOM 1567 N N . GLU A 1 204 ? -12.427 -18.607 6.273 1.00 61.59 204 GLU A N 1
ATOM 1568 C CA . GLU A 1 204 ? -11.617 -19.733 5.781 1.00 61.59 204 GLU A CA 1
ATOM 1569 C C . GLU A 1 204 ? -11.135 -20.648 6.931 1.00 61.59 204 GLU A C 1
ATOM 1571 O O . GLU A 1 204 ? -10.431 -20.227 7.852 1.00 61.59 204 GLU A O 1
ATOM 1576 N N . GLU A 1 205 ? -11.507 -21.936 6.858 1.00 50.09 205 GLU A N 1
ATOM 1577 C CA . GLU A 1 205 ? -11.364 -22.950 7.923 1.00 50.09 205 GLU A CA 1
ATOM 1578 C C . GLU A 1 205 ? -9.908 -23.283 8.322 1.00 50.09 205 GLU A C 1
ATOM 1580 O O . GLU A 1 205 ? -9.676 -24.003 9.293 1.00 50.09 205 GLU A O 1
ATOM 1585 N N . GLN A 1 206 ? -8.901 -22.740 7.630 1.00 44.84 206 GLN A N 1
ATOM 1586 C CA . GLN A 1 206 ? -7.477 -22.947 7.929 1.00 44.84 206 GLN A CA 1
ATOM 1587 C C . GLN A 1 206 ? -6.819 -21.685 8.508 1.00 44.84 206 GLN A C 1
ATOM 1589 O O . GLN A 1 206 ? -5.779 -21.220 8.044 1.00 44.84 206 GLN A O 1
ATOM 1594 N N . GLY A 1 207 ? -7.424 -21.164 9.576 1.00 54.88 207 GLY A N 1
ATOM 1595 C CA . GLY A 1 207 ? -6.906 -20.045 10.360 1.00 54.88 207 GLY A CA 1
ATOM 1596 C C . GLY A 1 207 ? -7.242 -18.694 9.737 1.00 54.88 207 GLY A C 1
ATOM 1597 O O . GLY A 1 207 ? -6.500 -18.210 8.890 1.00 54.88 207 GLY A O 1
ATOM 1598 N N . SER A 1 208 ? -8.335 -18.085 10.213 1.00 68.06 208 SER A N 1
ATOM 1599 C CA . SER A 1 208 ? -8.821 -16.746 9.843 1.00 68.06 208 SER A CA 1
ATOM 1600 C C . SER A 1 208 ? -7.688 -15.713 9.844 1.00 68.06 208 SER A C 1
ATOM 1602 O O . SER A 1 208 ? -7.322 -15.180 10.896 1.00 68.06 208 SER A O 1
ATOM 1604 N N . LEU A 1 209 ? -7.135 -15.421 8.666 1.00 79.44 209 LEU A N 1
ATOM 1605 C CA . LEU A 1 209 ? -6.213 -14.306 8.487 1.00 79.44 209 LEU A CA 1
ATOM 1606 C C . LEU A 1 209 ? -7.002 -12.984 8.562 1.00 79.44 209 LEU A C 1
ATOM 1608 O O . LEU A 1 209 ? -8.135 -12.927 8.085 1.00 79.44 209 LEU A O 1
ATOM 1612 N N . PRO A 1 210 ? -6.425 -11.908 9.123 1.00 84.88 210 PRO A N 1
ATOM 1613 C CA . PRO A 1 210 ? -7.000 -10.570 9.015 1.00 84.88 210 PRO A CA 1
ATOM 1614 C C . PRO A 1 210 ? -7.232 -10.171 7.553 1.00 84.88 210 PRO A C 1
ATOM 1616 O O . PRO A 1 210 ? -6.470 -10.580 6.674 1.00 84.88 210 PRO A O 1
ATOM 1619 N N . VAL A 1 211 ? -8.243 -9.341 7.296 1.00 85.62 211 VAL A N 1
ATOM 1620 C CA . VAL A 1 211 ? -8.544 -8.824 5.955 1.00 85.62 211 VAL A CA 1
ATOM 1621 C C . VAL A 1 211 ? -8.212 -7.335 5.897 1.00 85.62 211 VAL A C 1
ATOM 1623 O O . VAL A 1 211 ? -8.779 -6.525 6.632 1.00 85.62 211 VAL A O 1
ATOM 1626 N N . LEU A 1 212 ? -7.302 -6.971 4.997 1.00 88.25 212 LEU A N 1
ATOM 1627 C CA . LEU A 1 212 ? -7.068 -5.594 4.584 1.00 88.25 212 LEU A CA 1
ATOM 1628 C C . LEU A 1 212 ? -8.131 -5.198 3.552 1.00 88.25 212 LEU A C 1
ATOM 1630 O O . LEU A 1 212 ? -8.166 -5.745 2.450 1.00 88.25 212 LEU A O 1
ATOM 1634 N N . VAL A 1 213 ? -8.976 -4.232 3.899 1.00 85.25 213 VAL A N 1
ATOM 1635 C CA . VAL A 1 213 ? -9.973 -3.650 2.998 1.00 85.25 213 VAL A CA 1
ATOM 1636 C C . VAL A 1 213 ? -9.458 -2.320 2.464 1.00 85.25 213 VAL A C 1
ATOM 1638 O O . VAL A 1 213 ? -9.138 -1.418 3.239 1.00 85.25 213 VAL A O 1
ATOM 1641 N N . LEU A 1 214 ? -9.382 -2.194 1.141 1.00 81.69 214 LEU A N 1
ATOM 1642 C CA . LEU A 1 214 ? -8.930 -0.994 0.445 1.00 81.69 214 LEU A CA 1
ATOM 1643 C C . LEU A 1 214 ? -10.121 -0.260 -0.187 1.00 81.69 214 LEU A C 1
ATOM 1645 O O . LEU A 1 214 ? -10.673 -0.721 -1.183 1.00 81.69 214 LEU A O 1
ATOM 1649 N N . LEU A 1 215 ? -10.506 0.886 0.379 1.00 76.69 215 LEU A N 1
ATOM 1650 C CA . LEU A 1 215 ? -11.562 1.763 -0.137 1.00 76.69 215 LEU A CA 1
ATOM 1651 C C . LEU A 1 215 ? -10.946 2.926 -0.915 1.00 76.69 215 LEU A C 1
ATOM 1653 O O . LEU A 1 215 ? -10.331 3.829 -0.343 1.00 76.69 215 LEU A O 1
ATOM 1657 N N . CYS A 1 216 ? -11.094 2.918 -2.234 1.00 70.94 216 CYS A N 1
ATOM 1658 C CA . CYS A 1 216 ? -10.511 3.943 -3.095 1.00 70.94 216 CYS A CA 1
ATOM 1659 C C . CYS A 1 216 ? -11.390 5.204 -3.123 1.00 70.94 216 CYS A C 1
ATOM 1661 O O . CYS A 1 216 ? -12.285 5.309 -3.952 1.00 70.94 216 CYS A O 1
ATOM 1663 N N . VAL A 1 217 ? -11.154 6.162 -2.216 1.00 60.81 217 VAL A N 1
ATOM 1664 C CA . VAL A 1 217 ? -11.940 7.416 -2.113 1.00 60.81 217 VAL A CA 1
ATOM 1665 C C . VAL A 1 217 ? -11.035 8.646 -1.903 1.00 60.81 217 VAL A C 1
ATOM 1667 O O . VAL A 1 217 ? -9.894 8.611 -2.343 1.00 60.81 217 VAL A O 1
ATOM 1670 N N . ARG A 1 218 ? -11.480 9.767 -1.302 1.00 44.94 218 ARG A N 1
ATOM 1671 C CA . ARG A 1 218 ? -10.711 11.038 -1.228 1.00 44.94 218 ARG A CA 1
ATOM 1672 C C . ARG A 1 218 ? -10.464 11.529 0.239 1.00 44.94 218 ARG A C 1
ATOM 1674 O O . ARG A 1 218 ? -11.455 11.940 0.810 1.00 44.94 218 ARG A O 1
ATOM 1681 N N . LEU A 1 219 ? -9.231 11.538 0.834 1.00 39.69 219 LEU A N 1
ATOM 1682 C CA . LEU A 1 219 ? -8.546 12.591 1.708 1.00 39.69 219 LEU A CA 1
ATOM 1683 C C . LEU A 1 219 ? -7.417 12.044 2.711 1.00 39.69 219 LEU A C 1
ATOM 1685 O O . LEU A 1 219 ? -7.666 10.973 3.227 1.00 39.69 219 LEU A O 1
ATOM 1689 N N . LEU A 1 220 ? -6.227 12.695 3.001 1.00 51.69 220 LEU A N 1
ATOM 1690 C CA . LEU A 1 220 ? -5.279 12.648 4.201 1.00 51.69 220 LEU A CA 1
ATOM 1691 C C . LEU A 1 220 ? -3.762 13.124 4.124 1.00 51.69 220 LEU A C 1
ATOM 1693 O O . LEU A 1 220 ? -3.228 13.439 3.059 1.00 51.69 220 LEU A O 1
ATOM 1697 N N . TYR A 1 221 ? -3.076 13.113 5.307 1.00 47.84 221 TYR A N 1
ATOM 1698 C CA . TYR A 1 221 ? -1.605 13.134 5.591 1.00 47.84 221 TYR A CA 1
ATOM 1699 C C . TYR A 1 221 ? -0.832 11.965 4.942 1.00 47.84 221 TYR A C 1
ATOM 1701 O O . TYR A 1 221 ? -1.404 10.898 4.732 1.00 47.84 221 TYR A O 1
ATOM 1709 N N . TYR A 1 222 ? 0.473 12.130 4.657 1.00 60.69 222 TYR A N 1
ATOM 1710 C CA . TYR A 1 222 ? 1.195 11.200 3.773 1.00 60.69 222 TYR A CA 1
ATOM 1711 C C . TYR A 1 222 ? 2.688 10.993 4.091 1.00 60.69 222 TYR A C 1
ATOM 1713 O O . TYR A 1 222 ? 3.358 11.853 4.665 1.00 60.69 222 TYR A O 1
ATOM 1721 N N . LEU A 1 223 ? 3.207 9.846 3.639 1.00 63.31 223 LEU A N 1
ATOM 1722 C CA . LEU A 1 223 ? 4.639 9.577 3.491 1.00 63.31 223 LEU A CA 1
ATOM 1723 C C . LEU A 1 223 ? 5.079 9.855 2.055 1.00 63.31 223 LEU A C 1
ATOM 1725 O O . LEU A 1 223 ? 4.360 9.526 1.108 1.00 63.31 223 LEU A O 1
ATOM 1729 N N . ASP A 1 224 ? 6.262 10.445 1.893 1.00 69.69 224 ASP A N 1
ATOM 1730 C CA . ASP A 1 224 ? 6.738 10.901 0.590 1.00 69.69 224 ASP A CA 1
ATOM 1731 C C . ASP A 1 224 ? 7.830 9.982 0.007 1.00 69.69 224 ASP A C 1
ATOM 1733 O O . ASP A 1 224 ? 8.977 10.004 0.457 1.00 69.69 224 ASP A O 1
ATOM 1737 N N . PRO A 1 225 ? 7.538 9.195 -1.044 1.00 71.62 225 PRO A N 1
ATOM 1738 C CA . PRO A 1 225 ? 8.536 8.324 -1.663 1.00 71.62 225 PRO A CA 1
ATOM 1739 C C . PRO A 1 225 ? 9.598 9.090 -2.477 1.00 71.62 225 PRO A C 1
ATOM 1741 O O . PRO A 1 225 ? 10.577 8.484 -2.922 1.00 71.62 225 PRO A O 1
ATOM 1744 N N . HIS A 1 226 ? 9.437 10.404 -2.687 1.00 75.69 226 HIS A N 1
ATOM 1745 C CA . HIS A 1 226 ? 10.340 11.234 -3.494 1.00 75.69 226 HIS A CA 1
ATOM 1746 C C . HIS A 1 226 ? 11.570 11.739 -2.729 1.00 75.69 226 HIS A C 1
ATOM 1748 O O . HIS A 1 226 ? 12.413 12.415 -3.319 1.00 75.69 226 HIS A O 1
ATOM 1754 N N . LEU A 1 227 ? 11.703 11.394 -1.445 1.00 67.62 227 LEU A N 1
ATOM 1755 C CA . LEU A 1 227 ? 12.774 11.885 -0.574 1.00 67.62 227 LEU A CA 1
ATOM 1756 C C . LEU A 1 227 ? 14.178 11.494 -1.052 1.00 67.62 227 LEU A C 1
ATOM 1758 O O . LEU A 1 227 ? 15.112 12.290 -0.955 1.00 67.62 227 LEU A O 1
ATOM 1762 N N . ALA A 1 228 ? 14.342 10.275 -1.569 1.00 76.50 228 ALA A N 1
ATOM 1763 C CA . ALA A 1 228 ? 15.623 9.779 -2.056 1.00 76.50 228 ALA A CA 1
ATOM 1764 C C . ALA A 1 228 ? 15.447 8.674 -3.104 1.00 76.50 228 ALA A C 1
ATOM 1766 O O . ALA A 1 228 ? 14.431 7.984 -3.152 1.00 76.50 228 ALA A O 1
ATOM 1767 N N . THR A 1 229 ? 16.475 8.471 -3.930 1.00 80.06 229 THR A N 1
ATOM 1768 C CA . THR A 1 229 ? 16.631 7.244 -4.721 1.00 80.06 229 THR A CA 1
ATOM 1769 C C . THR A 1 229 ? 17.738 6.415 -4.087 1.00 80.06 229 THR A C 1
ATOM 1771 O O . THR A 1 229 ? 18.886 6.851 -4.065 1.00 80.06 229 THR A O 1
ATOM 1774 N N . GLN A 1 230 ? 17.390 5.253 -3.542 1.00 83.75 230 GLN A N 1
ATOM 1775 C CA . GLN A 1 230 ? 18.317 4.374 -2.830 1.00 83.75 230 GLN A CA 1
ATOM 1776 C C . GLN A 1 230 ? 18.764 3.191 -3.722 1.00 83.75 230 GLN A C 1
ATOM 1778 O O . GLN A 1 230 ? 18.100 2.879 -4.707 1.00 83.75 230 GLN A O 1
ATOM 1783 N N . PRO A 1 231 ? 19.870 2.491 -3.422 1.00 83.50 231 PRO A N 1
ATOM 1784 C CA . PRO A 1 231 ? 20.215 1.247 -4.119 1.00 83.50 231 PRO A CA 1
ATOM 1785 C C . PRO A 1 231 ? 19.149 0.169 -3.901 1.00 83.50 231 PRO A C 1
ATOM 1787 O O . PRO A 1 231 ? 18.572 0.116 -2.818 1.00 83.50 231 PRO A O 1
ATOM 1790 N N . ALA A 1 232 ? 18.901 -0.692 -4.886 1.00 83.56 232 ALA A N 1
ATOM 1791 C CA . ALA A 1 232 ? 17.948 -1.796 -4.778 1.00 83.56 232 ALA A CA 1
ATOM 1792 C C . ALA A 1 232 ? 18.174 -2.668 -3.532 1.00 83.56 232 ALA A C 1
ATOM 1794 O O . ALA A 1 232 ? 19.305 -3.052 -3.219 1.00 83.56 232 ALA A O 1
ATOM 1795 N N . LEU A 1 233 ? 17.088 -3.002 -2.836 1.00 84.38 233 LEU A N 1
ATOM 1796 C CA . LEU A 1 233 ? 17.112 -3.940 -1.721 1.00 84.38 233 LEU A CA 1
ATOM 1797 C C . LEU A 1 233 ? 16.901 -5.360 -2.258 1.00 84.38 233 LEU A C 1
ATOM 1799 O O . LEU A 1 233 ? 15.767 -5.785 -2.446 1.00 84.38 233 LEU A O 1
ATOM 1803 N N . THR A 1 234 ? 17.985 -6.090 -2.521 1.00 85.75 234 THR A N 1
ATOM 1804 C CA . THR A 1 234 ? 17.922 -7.396 -3.210 1.00 85.75 234 THR A CA 1
ATOM 1805 C C . THR A 1 234 ? 18.198 -8.606 -2.318 1.00 85.75 234 THR A C 1
ATOM 1807 O O . THR A 1 234 ? 17.957 -9.732 -2.737 1.00 85.75 234 THR A O 1
ATOM 1810 N N . ASP A 1 235 ? 18.734 -8.409 -1.111 1.00 80.62 235 ASP A N 1
ATOM 1811 C CA . ASP A 1 235 ? 19.113 -9.499 -0.205 1.00 80.62 235 ASP A CA 1
ATOM 1812 C C . ASP A 1 235 ? 18.660 -9.192 1.223 1.00 80.62 235 ASP A C 1
ATOM 1814 O O . ASP A 1 235 ? 19.159 -8.260 1.859 1.00 80.62 235 ASP A O 1
ATOM 1818 N N . ALA A 1 236 ? 17.744 -10.016 1.736 1.00 78.62 236 ALA A N 1
ATOM 1819 C CA . ALA A 1 236 ? 17.229 -9.900 3.096 1.00 78.62 236 ALA A CA 1
ATOM 1820 C C . ALA A 1 236 ? 18.336 -10.003 4.162 1.00 78.62 236 ALA A C 1
ATOM 1822 O O . ALA A 1 236 ? 18.239 -9.368 5.206 1.00 78.62 236 ALA A O 1
ATOM 1823 N N . LYS A 1 237 ? 19.439 -10.722 3.896 1.00 77.69 237 LYS A N 1
ATOM 1824 C CA . LYS A 1 237 ? 20.572 -10.843 4.837 1.00 77.69 237 LYS A CA 1
ATOM 1825 C C . LYS A 1 237 ? 21.360 -9.545 5.008 1.00 77.69 237 LYS A C 1
ATOM 1827 O O . LYS A 1 237 ? 22.169 -9.436 5.927 1.00 77.69 237 LYS A O 1
ATOM 1832 N N . ARG A 1 238 ? 21.169 -8.578 4.107 1.00 73.62 238 ARG A N 1
ATOM 1833 C CA . ARG A 1 238 ? 21.827 -7.266 4.150 1.00 73.62 238 ARG A CA 1
ATOM 1834 C C . ARG A 1 238 ? 20.971 -6.205 4.842 1.00 73.62 238 ARG A C 1
ATOM 1836 O O . ARG A 1 238 ? 21.421 -5.067 4.931 1.00 73.62 238 ARG A O 1
ATOM 1843 N N . ILE A 1 239 ? 19.783 -6.566 5.339 1.00 76.25 239 ILE A N 1
ATOM 1844 C CA . ILE A 1 239 ? 18.936 -5.677 6.136 1.00 76.25 239 ILE A CA 1
ATOM 1845 C C . ILE A 1 239 ? 19.596 -5.458 7.502 1.00 76.25 239 ILE A C 1
ATOM 1847 O O . ILE A 1 239 ? 19.701 -6.367 8.319 1.00 76.25 239 ILE A O 1
ATOM 1851 N N . GLN A 1 240 ? 20.073 -4.238 7.716 1.00 74.00 240 GLN A N 1
ATOM 1852 C CA . GLN A 1 240 ? 20.672 -3.737 8.953 1.00 74.00 240 GLN A CA 1
ATOM 1853 C C . GLN A 1 240 ? 20.058 -2.380 9.330 1.00 74.00 240 GLN A C 1
ATOM 1855 O O . GLN A 1 240 ? 19.369 -1.746 8.521 1.00 74.00 240 GLN A O 1
ATOM 1860 N N . GLU A 1 241 ? 20.350 -1.899 10.534 1.00 56.69 241 GLU A N 1
ATOM 1861 C CA . GLU A 1 241 ? 19.994 -0.546 10.965 1.00 56.69 241 GLU A CA 1
ATOM 1862 C C . GLU A 1 241 ? 20.569 0.496 9.976 1.00 56.69 241 GLU A C 1
ATOM 1864 O O . GLU A 1 241 ? 21.753 0.464 9.641 1.00 56.69 241 GLU A O 1
ATOM 1869 N N . GLY A 1 242 ? 19.711 1.363 9.420 1.00 62.28 242 GLY A N 1
ATOM 1870 C CA . GLY A 1 242 ? 20.073 2.330 8.366 1.00 62.28 242 GLY A CA 1
ATOM 1871 C C . GLY A 1 242 ? 19.888 1.865 6.910 1.00 62.28 242 GLY A C 1
ATOM 1872 O O . GLY A 1 242 ? 20.123 2.646 5.990 1.00 62.28 242 GLY A O 1
ATOM 1873 N N . THR A 1 243 ? 19.421 0.634 6.665 1.00 66.69 243 THR A N 1
ATOM 1874 C CA . THR A 1 243 ? 19.062 0.155 5.302 1.00 66.69 243 THR A CA 1
ATOM 1875 C C . THR A 1 243 ? 17.861 0.906 4.705 1.00 66.69 243 THR A C 1
ATOM 1877 O O . THR A 1 243 ? 17.656 0.934 3.484 1.00 66.69 243 THR A O 1
ATOM 1880 N N . PHE A 1 244 ? 17.072 1.532 5.579 1.00 67.62 244 PHE A N 1
ATOM 1881 C CA . PHE A 1 244 ? 15.899 2.324 5.246 1.00 67.62 244 PHE A CA 1
ATOM 1882 C C . PHE A 1 244 ? 16.032 3.698 5.871 1.00 67.62 244 PHE A C 1
ATOM 1884 O O . PHE A 1 244 ? 16.640 3.881 6.925 1.00 67.62 244 PHE A O 1
ATOM 1891 N N . ILE A 1 245 ? 15.448 4.672 5.189 1.00 64.75 245 ILE A N 1
ATOM 1892 C CA . ILE A 1 245 ? 15.358 6.028 5.694 1.00 64.75 245 ILE A CA 1
ATOM 1893 C C . ILE A 1 245 ? 14.059 6.079 6.479 1.00 64.75 245 ILE A C 1
ATOM 1895 O O . ILE A 1 245 ? 12.993 5.893 5.904 1.00 64.75 245 ILE A O 1
ATOM 1899 N N . HIS A 1 246 ? 14.131 6.349 7.773 1.00 64.56 246 HIS A N 1
ATOM 1900 C CA . HIS A 1 246 ? 12.940 6.753 8.503 1.00 64.56 246 HIS A CA 1
ATOM 1901 C C . HIS A 1 246 ? 12.630 8.188 8.090 1.00 64.56 246 HIS A C 1
ATOM 1903 O O . HIS A 1 246 ? 13.507 9.058 8.120 1.00 64.56 246 HIS A O 1
ATOM 1909 N N . GLN A 1 247 ? 11.394 8.463 7.678 1.00 62.84 247 GLN A N 1
ATOM 1910 C CA . GLN A 1 247 ? 10.989 9.849 7.509 1.00 62.84 247 GLN A CA 1
ATOM 1911 C C . GLN A 1 247 ? 10.920 10.435 8.920 1.00 62.84 247 GLN A C 1
ATOM 1913 O O . GLN A 1 247 ? 9.984 10.139 9.631 1.00 62.84 247 GLN A O 1
ATOM 1918 N N . LEU A 1 248 ? 11.910 11.221 9.358 1.00 62.56 248 LEU A N 1
ATOM 1919 C CA . LEU A 1 248 ? 11.978 11.737 10.742 1.00 62.56 248 LEU A CA 1
ATOM 1920 C C . LEU A 1 248 ? 11.051 12.937 10.991 1.00 62.56 248 LEU A C 1
ATOM 1922 O O . LEU A 1 248 ? 10.812 13.328 12.132 1.00 62.56 248 LEU A O 1
ATOM 1926 N N . LYS A 1 249 ? 10.532 13.541 9.914 1.00 55.66 249 LYS A N 1
ATOM 1927 C CA . LYS A 1 249 ? 9.594 14.667 9.955 1.00 55.66 249 LYS A CA 1
ATOM 1928 C C . LYS A 1 249 ? 8.317 14.325 9.184 1.00 55.66 249 LYS A C 1
ATOM 1930 O O . LYS A 1 249 ? 8.408 14.120 7.971 1.00 55.66 249 LYS A O 1
ATOM 1935 N N . PRO A 1 250 ? 7.147 14.284 9.839 1.00 56.16 250 PRO A N 1
ATOM 1936 C CA . PRO A 1 250 ? 5.872 14.087 9.160 1.00 56.16 250 PRO A CA 1
ATOM 1937 C C . PRO A 1 250 ? 5.651 15.157 8.098 1.00 56.16 250 PRO A C 1
ATOM 1939 O O . PRO A 1 250 ? 5.885 16.343 8.330 1.00 56.16 250 PRO A O 1
ATOM 1942 N N . HIS A 1 251 ? 5.206 14.744 6.917 1.00 60.53 251 HIS A N 1
ATOM 1943 C CA . HIS A 1 251 ? 4.723 15.679 5.914 1.00 60.53 251 HIS A CA 1
ATOM 1944 C C . HIS A 1 251 ? 3.223 15.866 6.111 1.00 60.53 251 HIS A C 1
ATOM 1946 O O . HIS A 1 251 ? 2.470 14.909 6.291 1.00 60.53 251 HIS A O 1
ATOM 1952 N N . SER A 1 252 ? 2.785 17.119 6.083 1.00 48.34 252 SER A N 1
ATOM 1953 C CA . SER A 1 252 ? 1.372 17.467 6.115 1.00 48.34 252 SER A CA 1
ATOM 1954 C C . SER A 1 252 ? 0.982 18.160 4.820 1.00 48.34 252 SER A C 1
ATOM 1956 O O . SER A 1 252 ? 1.763 18.896 4.209 1.00 48.34 252 SER A O 1
ATOM 1958 N N . LEU A 1 253 ? -0.244 17.900 4.385 1.00 54.97 253 LEU A N 1
ATOM 1959 C CA . LEU A 1 253 ? -0.864 18.591 3.271 1.00 54.97 253 LEU A CA 1
ATOM 1960 C C . LEU A 1 253 ? -2.216 19.103 3.748 1.00 54.97 253 LEU A C 1
ATOM 1962 O O . LEU A 1 253 ? -2.991 18.351 4.328 1.00 54.97 253 LEU A O 1
ATOM 1966 N N . GLY A 1 254 ? -2.491 20.388 3.523 1.00 45.53 254 GLY A N 1
ATOM 1967 C CA . GLY A 1 254 ? -3.816 20.934 3.808 1.00 45.53 254 GLY A CA 1
ATOM 1968 C C . GLY A 1 254 ? -4.872 20.264 2.928 1.00 45.53 254 GLY A C 1
ATOM 1969 O O . GLY A 1 254 ? -4.611 20.018 1.748 1.00 45.53 254 GLY A O 1
ATOM 1970 N N . TRP A 1 255 ? -6.062 20.018 3.479 1.00 59.50 255 TRP A N 1
ATOM 1971 C CA . TRP A 1 255 ? -7.155 19.307 2.802 1.00 59.50 255 TRP A CA 1
ATOM 1972 C C . TRP A 1 255 ? -7.498 19.877 1.418 1.00 59.50 255 TRP A C 1
ATOM 1974 O O . TRP A 1 255 ? -7.703 19.125 0.471 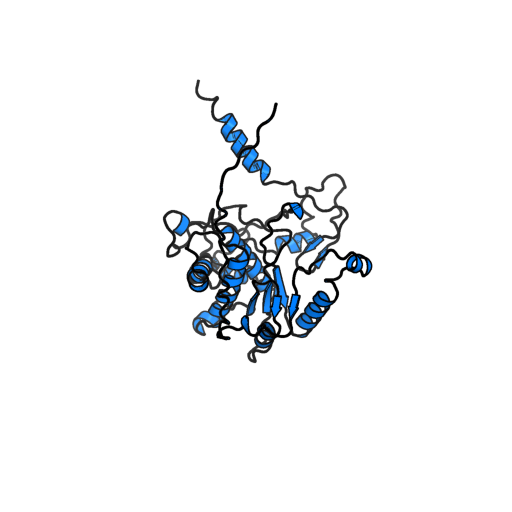1.00 59.50 255 TRP A O 1
ATOM 1984 N N . SER A 1 256 ? -7.460 21.203 1.262 1.00 59.72 256 SER A N 1
ATOM 1985 C CA . SER A 1 256 ? -7.743 21.895 -0.006 1.00 59.72 256 SER A CA 1
ATOM 1986 C C . SER A 1 256 ? -6.708 21.659 -1.111 1.00 59.72 256 SER A C 1
ATOM 1988 O O . SER A 1 256 ? -6.971 21.945 -2.276 1.00 59.72 256 SER A O 1
ATOM 1990 N N . ARG A 1 257 ? -5.514 21.169 -0.763 1.00 61.28 257 ARG A N 1
ATOM 1991 C CA . ARG A 1 257 ? -4.399 20.946 -1.698 1.00 61.28 257 ARG A CA 1
ATOM 1992 C C . ARG A 1 257 ? -4.252 19.488 -2.106 1.00 61.28 257 ARG A C 1
ATOM 1994 O O . ARG A 1 257 ? -3.348 19.160 -2.873 1.00 61.28 257 ARG A O 1
ATOM 2001 N N . LEU A 1 258 ? -5.088 18.618 -1.558 1.00 64.88 258 LEU A N 1
ATOM 2002 C CA . LEU A 1 258 ? -4.972 17.194 -1.752 1.00 64.88 258 LEU A CA 1
ATOM 2003 C C . LEU A 1 258 ? -5.689 16.749 -3.025 1.00 64.88 258 LEU A C 1
ATOM 2005 O O . LEU A 1 258 ? -6.791 17.198 -3.334 1.00 64.88 258 LEU A O 1
ATOM 2009 N N . ASN A 1 259 ? -5.044 15.863 -3.782 1.00 62.06 259 ASN A N 1
ATOM 2010 C CA . ASN A 1 259 ? -5.621 15.354 -5.017 1.00 62.06 259 ASN A CA 1
ATOM 2011 C C . ASN A 1 259 ? -6.843 14.492 -4.702 1.00 62.06 259 ASN A C 1
ATOM 2013 O O . ASN A 1 259 ? -6.733 13.551 -3.936 1.00 62.06 259 ASN A O 1
ATOM 2017 N N . SER A 1 260 ? -7.961 14.746 -5.376 1.00 58.53 260 SER A N 1
ATOM 2018 C CA . SER A 1 260 ? -9.221 14.001 -5.279 1.00 58.53 260 SER A CA 1
ATOM 2019 C C . SER A 1 260 ? -9.166 12.490 -5.605 1.00 58.53 260 SER A C 1
ATOM 2021 O O . SER A 1 260 ? -10.207 11.859 -5.701 1.00 58.53 260 SER A O 1
ATOM 2023 N N . SER A 1 261 ? -8.003 11.882 -5.819 1.00 65.25 261 SER A N 1
ATOM 2024 C CA . SER A 1 261 ? -7.852 10.441 -6.037 1.00 65.25 261 SER A CA 1
ATOM 2025 C C . SER A 1 261 ? -6.953 9.868 -4.950 1.00 65.25 261 SER A C 1
ATOM 2027 O O . SER A 1 261 ? -5.779 10.238 -4.895 1.00 65.25 261 SER A O 1
ATOM 2029 N N . MET A 1 262 ? -7.499 9.016 -4.070 1.00 70.31 262 MET A N 1
ATOM 2030 C CA . MET A 1 262 ? -6.806 8.396 -2.929 1.00 70.31 262 MET A CA 1
ATOM 2031 C C . MET A 1 262 ? -7.321 6.968 -2.670 1.00 70.31 262 MET A C 1
ATOM 2033 O O . MET A 1 262 ? -8.217 6.472 -3.350 1.00 70.31 262 MET A O 1
ATOM 2037 N N . CYS A 1 263 ? -6.688 6.272 -1.727 1.00 70.88 263 CYS A N 1
ATOM 2038 C CA . CYS A 1 263 ? -7.060 4.928 -1.299 1.00 70.88 263 CYS A CA 1
ATOM 2039 C C . CYS A 1 263 ? -6.861 4.810 0.211 1.00 70.88 263 CYS A C 1
ATOM 2041 O O . CYS A 1 263 ? -5.786 5.124 0.717 1.00 70.88 263 CYS A O 1
ATOM 2043 N N . PHE A 1 264 ? -7.895 4.355 0.909 1.00 77.12 264 PHE A N 1
ATOM 2044 C CA . PHE A 1 264 ? -7.935 4.160 2.352 1.00 77.12 264 PHE A CA 1
ATOM 2045 C C . PHE A 1 264 ? -7.798 2.676 2.654 1.00 77.12 264 PHE A C 1
ATOM 2047 O O . PHE A 1 264 ? -8.445 1.862 2.005 1.00 77.12 264 PHE A O 1
ATOM 2054 N N . GLY A 1 265 ? -6.962 2.321 3.626 1.00 79.38 265 GLY A N 1
ATOM 2055 C CA . GLY A 1 265 ? -6.820 0.943 4.086 1.00 79.38 265 GLY A CA 1
ATOM 2056 C C . GLY A 1 265 ? -7.371 0.776 5.493 1.00 79.38 265 GLY A C 1
ATOM 2057 O O . GLY A 1 265 ? -6.955 1.492 6.402 1.00 79.38 265 GLY A O 1
ATOM 2058 N N . PHE A 1 266 ? -8.258 -0.197 5.675 1.00 84.44 266 PHE A N 1
ATOM 2059 C CA . PHE A 1 266 ? -8.784 -0.609 6.973 1.00 84.44 266 PHE A CA 1
ATOM 2060 C C . PHE A 1 266 ? -8.400 -2.065 7.222 1.00 84.44 266 PHE A C 1
ATOM 2062 O O . PHE A 1 266 ? -8.603 -2.922 6.366 1.00 84.44 266 PHE A O 1
ATOM 2069 N N . MET A 1 267 ? -7.824 -2.352 8.386 1.00 84.12 267 MET A N 1
ATOM 2070 C CA . MET A 1 267 ? -7.483 -3.716 8.786 1.00 84.12 267 MET A CA 1
ATOM 2071 C C . MET A 1 267 ? -8.572 -4.248 9.713 1.00 84.12 267 MET A C 1
ATOM 2073 O O . MET A 1 267 ? -8.744 -3.714 10.806 1.00 84.12 267 MET A O 1
ATOM 2077 N N . LEU A 1 268 ? -9.266 -5.305 9.292 1.00 83.62 268 LEU A N 1
ATOM 2078 C CA . LEU A 1 268 ? -10.305 -5.971 10.078 1.00 83.62 268 LEU A CA 1
ATOM 2079 C C . LEU A 1 268 ? -9.806 -7.355 10.496 1.00 83.62 268 LEU A C 1
ATOM 2081 O O . LEU A 1 268 ? -9.508 -8.203 9.654 1.00 83.62 268 LEU A O 1
ATOM 2085 N N . ARG A 1 269 ? -9.684 -7.593 11.803 1.00 81.19 269 ARG A N 1
ATOM 2086 C CA . ARG A 1 269 ? -9.076 -8.827 12.334 1.00 81.19 269 ARG A CA 1
ATOM 2087 C C . ARG A 1 269 ? -10.080 -9.945 12.566 1.00 81.19 269 ARG A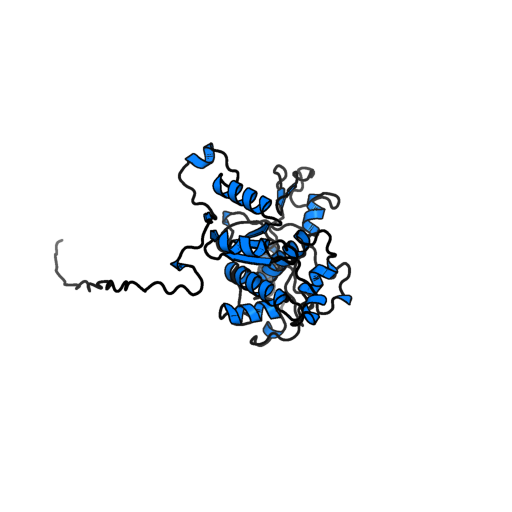 C 1
ATOM 2089 O O . ARG A 1 269 ? -9.682 -11.100 12.675 1.00 81.19 269 ARG A O 1
ATOM 2096 N N . ASN A 1 270 ? -11.353 -9.609 12.728 1.00 79.06 270 ASN A N 1
ATOM 2097 C CA . ASN A 1 270 ? -12.415 -10.556 13.038 1.00 79.06 270 ASN A CA 1
ATOM 2098 C C . ASN A 1 270 ? -13.787 -9.968 12.675 1.00 79.06 270 ASN A C 1
ATOM 2100 O O . ASN A 1 270 ? -13.907 -8.798 12.310 1.00 79.06 270 ASN A O 1
ATOM 2104 N N . ARG A 1 271 ? -14.832 -10.793 12.801 1.00 81.50 271 ARG A N 1
ATOM 2105 C CA . ARG A 1 271 ? -16.211 -10.392 12.507 1.00 81.50 271 ARG A CA 1
ATOM 2106 C C . ARG A 1 271 ? -16.717 -9.250 13.395 1.00 81.50 271 ARG A C 1
ATOM 2108 O O . ARG A 1 271 ? -17.384 -8.365 12.877 1.00 81.50 271 ARG A O 1
ATOM 2115 N N . ALA A 1 272 ? -16.372 -9.243 14.682 1.00 82.50 272 ALA A N 1
ATOM 2116 C CA . ALA A 1 272 ? -16.811 -8.185 15.590 1.00 82.50 272 ALA A CA 1
ATOM 2117 C C . ALA A 1 272 ? -16.278 -6.811 15.149 1.00 82.50 272 ALA A C 1
ATOM 2119 O O . ALA A 1 272 ? -17.037 -5.854 15.105 1.00 82.50 272 ALA A O 1
ATOM 2120 N N . GLU A 1 273 ? -15.021 -6.729 14.698 1.00 86.06 273 GLU A N 1
ATOM 2121 C CA . GLU A 1 273 ? -14.456 -5.482 14.158 1.00 86.06 273 GLU A CA 1
ATOM 2122 C C . GLU A 1 273 ? -15.139 -5.020 12.866 1.00 86.06 273 GLU A C 1
ATOM 2124 O O . GLU A 1 273 ? -15.263 -3.820 12.636 1.00 86.06 273 GLU A O 1
ATOM 2129 N N . LEU A 1 274 ? -15.606 -5.946 12.023 1.00 84.38 274 LEU A N 1
ATOM 2130 C CA . LEU A 1 274 ? -16.404 -5.605 10.842 1.00 84.38 274 LEU A CA 1
ATOM 2131 C C . LEU A 1 274 ? -17.796 -5.075 11.230 1.00 84.38 274 LEU A C 1
ATOM 2133 O O . LEU A 1 274 ? -18.298 -4.149 10.588 1.00 84.38 274 LEU A O 1
ATOM 2137 N N . ASP A 1 275 ? -18.419 -5.634 12.268 1.00 83.06 275 ASP A N 1
ATOM 2138 C CA . ASP A 1 275 ? -19.712 -5.168 12.778 1.00 83.06 275 ASP A CA 1
ATOM 2139 C C . ASP A 1 275 ? -19.583 -3.783 13.445 1.00 83.06 275 ASP A C 1
ATOM 2141 O O . ASP A 1 275 ? -20.393 -2.891 13.170 1.00 83.06 275 ASP A O 1
ATOM 2145 N N . ASP A 1 276 ? -18.519 -3.563 14.225 1.00 83.50 276 ASP A N 1
ATOM 2146 C CA . ASP A 1 276 ? -18.166 -2.262 14.807 1.00 83.50 276 ASP A CA 1
ATOM 2147 C C . ASP A 1 276 ? -17.897 -1.225 13.708 1.00 83.50 276 ASP A C 1
ATOM 2149 O O . ASP A 1 276 ? -18.472 -0.136 13.728 1.00 83.50 276 ASP A O 1
ATOM 2153 N N . PHE A 1 277 ? -17.091 -1.579 12.698 1.00 82.12 277 PHE A N 1
ATOM 2154 C CA . PHE A 1 277 ? -16.819 -0.720 11.544 1.00 82.12 277 PHE A CA 1
ATOM 2155 C C . PHE A 1 277 ? -18.105 -0.367 10.792 1.00 82.12 277 PHE A C 1
ATOM 2157 O O . PHE A 1 277 ? -18.356 0.798 10.503 1.00 82.12 277 PHE A O 1
ATOM 2164 N N . THR A 1 278 ? -18.966 -1.352 10.522 1.00 81.81 278 THR A N 1
ATOM 2165 C CA . THR A 1 278 ? -20.259 -1.125 9.856 1.00 81.81 278 THR A CA 1
ATOM 2166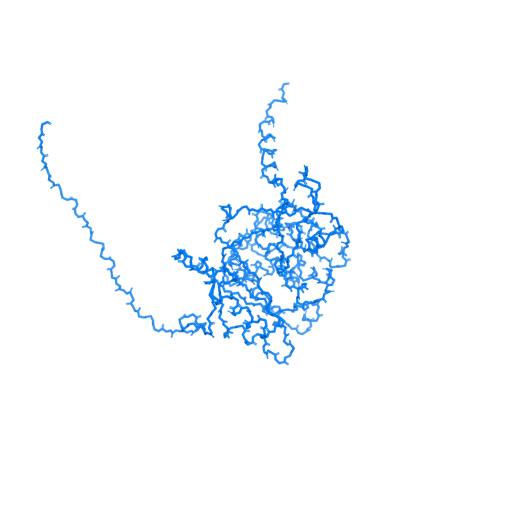 C C . THR A 1 278 ? -21.130 -0.157 10.651 1.00 81.81 278 THR A C 1
ATOM 2168 O O . THR A 1 278 ? -21.760 0.730 10.074 1.00 81.81 278 THR A O 1
ATOM 2171 N N . THR A 1 279 ? -21.191 -0.347 11.968 1.00 81.75 279 THR A N 1
ATOM 2172 C CA . THR A 1 279 ? -21.971 0.505 12.867 1.00 81.75 279 THR A CA 1
ATOM 2173 C C . THR A 1 279 ? -21.437 1.931 12.834 1.00 81.75 279 THR A C 1
ATOM 2175 O O . THR A 1 279 ? -22.216 2.859 12.635 1.00 81.75 279 THR A O 1
ATOM 2178 N N . TRP A 1 280 ? -20.115 2.094 12.915 1.00 79.75 280 TRP A N 1
ATOM 2179 C CA . TRP A 1 280 ? -19.440 3.386 12.823 1.00 79.75 280 TRP A CA 1
ATOM 2180 C C . TRP A 1 280 ? -19.735 4.116 11.501 1.00 79.75 280 TRP A C 1
ATOM 2182 O O . TRP A 1 280 ? -20.104 5.291 11.534 1.00 79.75 280 TRP A O 1
ATOM 2192 N N . ILE A 1 281 ? -19.684 3.419 10.357 1.00 75.94 281 ILE A N 1
ATOM 2193 C CA . ILE A 1 281 ? -20.036 4.003 9.050 1.00 75.94 281 ILE A CA 1
ATOM 2194 C C . ILE A 1 281 ? -21.495 4.467 9.013 1.00 75.94 281 ILE A C 1
ATOM 2196 O O . ILE A 1 281 ? -21.791 5.594 8.621 1.00 75.94 281 ILE A O 1
ATOM 2200 N N . ARG A 1 282 ? -22.426 3.604 9.440 1.00 75.81 282 ARG A N 1
ATOM 2201 C CA . ARG A 1 282 ? -23.871 3.885 9.386 1.00 75.81 282 ARG A CA 1
ATOM 2202 C C . ARG A 1 282 ? -24.304 5.003 10.336 1.00 75.81 282 ARG A C 1
ATOM 2204 O O . ARG A 1 282 ? -25.352 5.599 10.113 1.00 75.81 282 ARG A O 1
ATOM 2211 N N . GLN A 1 283 ? -23.536 5.259 11.393 1.00 71.75 283 GLN A N 1
ATOM 2212 C CA . GLN A 1 283 ? -23.861 6.238 12.431 1.00 71.75 283 GLN A CA 1
ATOM 2213 C C . GLN A 1 283 ? -23.285 7.635 12.197 1.00 71.75 283 GLN A C 1
ATOM 2215 O O . GLN A 1 283 ? -23.491 8.489 13.049 1.00 71.75 283 GLN A O 1
ATOM 2220 N N . GLY A 1 284 ? -22.578 7.902 11.096 1.00 62.75 284 GLY A N 1
ATOM 2221 C CA . GLY A 1 284 ? -22.013 9.241 10.895 1.00 62.75 284 GLY A CA 1
ATOM 2222 C C . GLY A 1 284 ? -20.497 9.312 10.801 1.00 62.75 284 GLY A C 1
ATOM 2223 O O . GLY A 1 284 ? -19.971 10.415 10.799 1.00 62.75 284 GLY A O 1
ATOM 2224 N N . ASN A 1 285 ? -19.774 8.186 10.814 1.00 63.78 285 ASN A N 1
ATOM 2225 C CA . ASN A 1 285 ? -18.317 8.168 11.012 1.00 63.78 285 ASN A CA 1
ATOM 2226 C C . ASN A 1 285 ? -17.858 8.874 12.311 1.00 63.78 285 ASN A C 1
ATOM 2228 O O . ASN A 1 285 ? -16.690 9.241 12.432 1.00 63.78 285 ASN A O 1
ATOM 2232 N N . GLY A 1 286 ? -18.749 9.039 13.299 1.00 56.38 286 GLY A N 1
ATOM 2233 C CA . GLY A 1 286 ? -18.460 9.712 14.572 1.00 56.38 286 GLY A CA 1
ATOM 2234 C C . GLY A 1 286 ? -18.678 11.233 14.600 1.00 56.38 286 GLY A C 1
ATOM 2235 O O . GLY A 1 286 ? -18.095 11.872 15.468 1.00 56.38 286 GLY A O 1
ATOM 2236 N N . LEU A 1 287 ? -19.470 11.800 13.681 1.00 55.19 287 LEU A N 1
ATOM 2237 C CA . LEU A 1 287 ? -19.905 13.209 13.712 1.00 55.19 287 LEU A CA 1
ATOM 2238 C C . LEU A 1 287 ? -21.119 13.408 14.643 1.00 55.19 287 LEU A C 1
ATOM 2240 O O . LEU A 1 287 ? -21.945 12.502 14.788 1.00 55.19 287 LEU A O 1
ATOM 2244 N N . ASP A 1 288 ? -21.236 14.590 15.256 1.00 54.09 288 ASP A N 1
ATOM 2245 C CA . ASP A 1 288 ? -22.326 14.928 16.185 1.00 54.09 288 ASP A CA 1
ATOM 2246 C C . ASP A 1 288 ? -23.656 15.192 15.438 1.00 54.09 288 ASP A C 1
ATOM 2248 O O . ASP A 1 288 ? -23.668 15.649 14.294 1.00 54.09 288 ASP A O 1
ATOM 2252 N N . GLU A 1 289 ? -24.810 14.952 16.086 1.00 52.84 289 GLU A N 1
ATOM 2253 C CA . GLU A 1 289 ? -26.155 15.123 15.483 1.00 52.84 289 GLU A CA 1
ATOM 2254 C C . GLU A 1 289 ? -26.393 16.523 14.878 1.00 52.84 289 GLU A C 1
ATOM 2256 O O . GLU A 1 289 ? -27.158 16.670 13.922 1.00 52.84 289 GLU A O 1
ATOM 2261 N N . GLU A 1 290 ? -25.725 17.553 15.403 1.00 52.50 290 GLU A N 1
ATOM 2262 C CA . GLU A 1 290 ? -25.810 18.929 14.903 1.00 52.50 290 GLU A CA 1
ATOM 2263 C C . GLU A 1 290 ? -25.144 19.083 13.520 1.00 52.50 290 GLU A C 1
ATOM 2265 O O . GLU A 1 290 ? -25.689 19.762 12.647 1.00 52.50 290 GLU A O 1
ATOM 2270 N N . GLU A 1 291 ? -24.038 18.373 13.267 1.00 53.50 291 GLU A N 1
ATOM 2271 C CA . GLU A 1 291 ? -23.342 18.355 11.971 1.00 53.50 291 GLU A CA 1
ATOM 2272 C C . GLU A 1 291 ? -24.137 17.569 10.910 1.00 53.50 291 GLU A C 1
ATOM 2274 O O . GLU A 1 291 ? -24.176 17.972 9.740 1.00 53.50 291 GLU A O 1
ATOM 2279 N N . LEU A 1 292 ? -24.881 16.529 11.325 1.00 51.38 292 LEU A N 1
ATOM 2280 C CA . LEU A 1 292 ? -25.744 15.715 10.451 1.00 51.38 292 LEU A CA 1
ATOM 2281 C C . LEU A 1 292 ? -26.903 16.499 9.804 1.00 51.38 292 LEU A C 1
ATOM 2283 O O . LEU A 1 292 ? -27.375 16.132 8.726 1.00 51.38 292 LEU A O 1
ATOM 2287 N N . THR A 1 293 ? -27.399 17.564 10.441 1.00 47.81 293 THR A N 1
ATOM 2288 C CA . THR A 1 293 ? -28.621 18.268 9.994 1.00 47.81 293 THR A CA 1
ATOM 2289 C C . THR A 1 293 ? -28.385 19.357 8.943 1.00 47.81 293 THR A C 1
ATOM 2291 O O . THR A 1 293 ? -29.345 19.884 8.378 1.00 47.81 293 THR A O 1
ATOM 2294 N N . SER A 1 294 ? -27.126 19.669 8.613 1.00 52.25 294 SER A N 1
ATOM 2295 C CA . SER A 1 294 ? -26.774 20.764 7.693 1.00 52.25 294 SER A CA 1
ATOM 2296 C C . SER A 1 294 ? -26.995 20.458 6.198 1.00 52.25 294 SER A C 1
ATOM 2298 O O . SER A 1 294 ? -26.803 21.331 5.351 1.00 52.25 294 SER A O 1
ATOM 2300 N N . GLY A 1 295 ? -27.436 19.242 5.849 1.00 44.16 295 GLY A N 1
A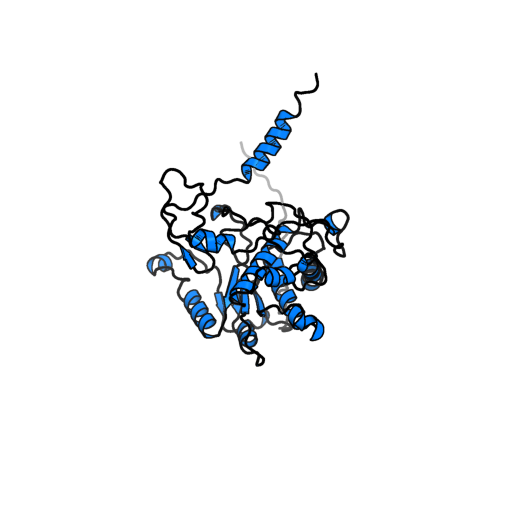TOM 2301 C CA . GLY A 1 295 ? -27.976 18.902 4.524 1.00 44.16 295 GLY A CA 1
ATOM 2302 C C . GLY A 1 295 ? -26.989 18.943 3.349 1.00 44.16 295 GLY A C 1
ATOM 2303 O O . GLY A 1 295 ? -27.430 18.870 2.203 1.00 44.16 295 GLY A O 1
ATOM 2304 N N . SER A 1 296 ? -25.679 19.060 3.598 1.00 42.69 296 SER A N 1
ATOM 2305 C CA . SER A 1 296 ? -24.683 19.275 2.535 1.00 42.69 296 SER A CA 1
ATOM 2306 C C . SER A 1 296 ? -23.706 18.123 2.274 1.00 42.69 296 SER A C 1
ATOM 2308 O O . SER A 1 296 ? -22.965 18.187 1.293 1.00 42.69 296 SER A O 1
ATOM 2310 N N . GLU A 1 297 ? -23.719 17.038 3.053 1.00 49.03 297 GLU A N 1
ATOM 2311 C CA . GLU A 1 297 ? -22.652 16.034 2.959 1.00 49.03 297 GLU A CA 1
ATOM 2312 C C . GLU A 1 297 ? -23.109 14.689 2.382 1.00 49.03 297 GLU A C 1
ATOM 2314 O O . GLU A 1 297 ? -24.025 14.030 2.872 1.00 49.03 297 GLU A O 1
ATOM 2319 N N . ARG A 1 298 ? -22.433 14.278 1.301 1.00 52.31 298 ARG A N 1
ATOM 2320 C CA . ARG A 1 298 ? -22.441 12.899 0.808 1.00 52.31 298 ARG A CA 1
ATOM 2321 C C . ARG A 1 298 ? -21.364 12.126 1.559 1.00 52.31 298 ARG A C 1
ATOM 2323 O O . ARG A 1 298 ? -20.220 12.574 1.616 1.00 52.31 298 ARG A O 1
ATOM 2330 N N . TRP A 1 299 ? -21.729 10.960 2.077 1.00 60.53 299 TRP A N 1
ATOM 2331 C CA . TRP A 1 299 ? -20.811 9.995 2.677 1.00 60.53 299 TRP A CA 1
ATOM 2332 C C . TRP A 1 299 ? -19.616 9.723 1.759 1.00 60.53 299 TRP A C 1
ATOM 2334 O O . TRP A 1 299 ? -19.786 9.556 0.551 1.00 60.53 299 TRP A O 1
ATOM 2344 N N . LEU A 1 300 ? -18.407 9.663 2.325 1.00 59.97 300 LEU A N 1
ATOM 2345 C CA . LEU A 1 300 ? -17.212 9.333 1.544 1.00 59.97 300 LEU A CA 1
ATOM 2346 C C . LEU A 1 300 ? -17.224 7.866 1.080 1.00 59.97 300 LEU A C 1
ATOM 2348 O O . LEU A 1 300 ? -16.681 7.558 0.025 1.00 59.97 300 LEU A O 1
ATOM 2352 N N . PHE A 1 301 ? -17.839 6.988 1.873 1.00 70.88 301 PHE A N 1
ATOM 2353 C CA . PHE A 1 301 ? -17.968 5.551 1.642 1.00 70.88 301 PHE A CA 1
ATOM 2354 C C . PHE A 1 301 ? -19.305 5.043 2.195 1.00 70.88 301 PHE A C 1
ATOM 2356 O O . PHE A 1 301 ? -19.845 5.604 3.150 1.00 70.88 301 PHE A O 1
ATOM 2363 N N . GLU A 1 302 ? -19.814 3.960 1.611 1.00 74.62 302 GLU A N 1
ATOM 2364 C CA . GLU A 1 302 ? -21.049 3.282 2.023 1.00 74.62 302 GLU A CA 1
ATOM 2365 C C . GLU A 1 302 ? -20.776 1.792 2.291 1.00 74.62 302 GLU A C 1
ATOM 2367 O O . GLU A 1 302 ? -19.871 1.196 1.703 1.00 74.62 302 GLU A O 1
ATOM 2372 N N . VAL A 1 303 ? -21.551 1.177 3.192 1.00 79.00 303 VAL A N 1
ATOM 2373 C CA . VAL A 1 303 ? -21.474 -0.263 3.491 1.00 79.00 303 VAL A CA 1
ATOM 2374 C C . VAL A 1 303 ? -22.790 -0.941 3.121 1.00 79.00 303 VAL A C 1
ATOM 2376 O O . VAL A 1 303 ? -23.812 -0.733 3.785 1.00 79.00 303 VAL A O 1
ATOM 2379 N N . LEU A 1 304 ? -22.742 -1.818 2.115 1.00 81.00 304 LEU A N 1
ATOM 2380 C CA . LEU A 1 304 ? -23.879 -2.617 1.659 1.00 81.00 304 LEU A CA 1
ATOM 2381 C C . LEU A 1 304 ? -23.728 -4.085 2.074 1.00 81.00 304 LEU A C 1
ATOM 2383 O O . LEU A 1 304 ? -22.643 -4.668 2.044 1.00 81.00 304 LEU A O 1
ATOM 2387 N N . ASP A 1 305 ? -24.846 -4.713 2.448 1.00 81.25 305 ASP A N 1
ATOM 2388 C CA . ASP A 1 305 ? -24.842 -6.118 2.877 1.00 81.25 305 ASP A CA 1
ATOM 2389 C C . ASP A 1 305 ? -24.651 -7.092 1.697 1.00 81.25 305 ASP A C 1
ATOM 2391 O O . ASP A 1 305 ? -24.211 -8.221 1.901 1.00 81.25 305 ASP A O 1
ATOM 2395 N N . LYS A 1 306 ? -24.979 -6.677 0.464 1.00 80.06 306 LYS A N 1
ATOM 2396 C CA . LYS A 1 306 ? -24.876 -7.511 -0.744 1.00 80.06 306 LYS A CA 1
ATOM 2397 C C . LYS A 1 306 ? -24.368 -6.720 -1.942 1.00 80.06 306 LYS A C 1
ATOM 2399 O O . LYS A 1 306 ? -24.796 -5.587 -2.154 1.00 80.06 306 LYS A O 1
ATOM 2404 N N . THR A 1 307 ? -23.562 -7.370 -2.775 1.00 75.12 307 THR A N 1
ATOM 2405 C CA . THR A 1 307 ? -23.145 -6.849 -4.080 1.00 75.12 307 THR A CA 1
ATOM 2406 C C . THR A 1 307 ? -24.352 -6.792 -5.042 1.00 75.12 307 THR A C 1
ATOM 2408 O O . THR A 1 307 ? -25.019 -7.827 -5.241 1.00 75.12 307 THR A O 1
ATOM 2411 N N . PRO A 1 308 ? -24.658 -5.626 -5.658 1.00 75.00 308 PRO A N 1
ATOM 2412 C CA . PRO A 1 308 ? -25.717 -5.479 -6.655 1.00 75.00 308 PRO A CA 1
ATOM 2413 C C . PRO A 1 308 ? -25.553 -6.455 -7.820 1.00 75.00 308 PRO A C 1
ATOM 2415 O O . PRO A 1 308 ? -24.437 -6.791 -8.208 1.00 75.00 308 PRO A O 1
ATOM 2418 N N . ALA A 1 309 ? -26.665 -6.905 -8.406 1.00 75.75 309 ALA A N 1
ATOM 2419 C CA . ALA A 1 309 ? -26.649 -7.945 -9.438 1.00 75.75 309 ALA A CA 1
ATOM 2420 C C . ALA A 1 309 ? -25.767 -7.588 -10.651 1.00 75.75 309 ALA A C 1
ATOM 2422 O O . ALA A 1 309 ? -25.026 -8.447 -11.120 1.00 75.75 309 ALA A O 1
ATOM 2423 N N . TYR A 1 310 ? -25.794 -6.325 -11.093 1.00 75.50 310 TYR A N 1
ATOM 2424 C CA . TYR A 1 310 ? -25.003 -5.826 -12.227 1.00 75.50 310 TYR A CA 1
ATOM 2425 C C . TYR A 1 310 ? -23.492 -5.749 -11.947 1.00 75.50 310 TYR A C 1
ATOM 2427 O O . TYR A 1 310 ? -22.700 -5.703 -12.880 1.00 75.50 310 TYR A O 1
ATOM 2435 N N . ALA A 1 311 ? -23.082 -5.730 -10.675 1.00 63.03 311 ALA A N 1
ATOM 2436 C CA . ALA A 1 311 ? -21.683 -5.611 -10.258 1.00 63.03 311 ALA A CA 1
ATOM 2437 C C . ALA A 1 311 ? -21.033 -6.974 -9.950 1.00 63.03 311 ALA A C 1
ATOM 2439 O O . ALA A 1 311 ? -19.866 -7.044 -9.566 1.00 63.03 311 ALA A O 1
ATOM 2440 N N . ARG A 1 312 ? -21.773 -8.083 -10.096 1.00 72.25 312 ARG A N 1
ATOM 2441 C CA . ARG A 1 312 ? -21.247 -9.425 -9.822 1.00 72.25 312 ARG A CA 1
ATOM 2442 C C . ARG A 1 312 ? -20.318 -9.889 -10.950 1.00 72.25 312 ARG A C 1
ATOM 2444 O O . ARG A 1 312 ? -20.721 -9.859 -12.114 1.00 72.25 312 ARG A O 1
ATOM 2451 N N . PRO A 1 313 ? -19.119 -10.415 -10.642 1.00 53.53 313 PRO A N 1
ATOM 2452 C CA . PRO A 1 313 ? -18.238 -10.987 -11.656 1.00 53.53 313 PRO A CA 1
ATOM 2453 C C . PRO A 1 313 ? -18.933 -12.144 -12.395 1.00 53.53 313 PRO A C 1
ATOM 2455 O O . PRO A 1 313 ? -19.291 -13.145 -11.777 1.00 53.53 313 PRO A O 1
ATOM 2458 N N . GLY A 1 314 ? -19.133 -12.008 -13.712 1.00 56.69 314 GLY A N 1
ATOM 2459 C CA . GLY A 1 314 ? -19.761 -13.033 -14.562 1.00 56.69 314 GLY A CA 1
ATOM 2460 C C . GLY A 1 314 ? -21.290 -12.959 -14.695 1.00 56.69 314 GLY A C 1
ATOM 2461 O O . GLY A 1 314 ? -21.879 -13.827 -15.336 1.00 56.69 314 GLY A O 1
ATOM 2462 N N . GLY A 1 315 ? -21.942 -11.939 -14.128 1.00 39.81 315 GLY A N 1
ATOM 2463 C CA . GLY A 1 315 ? -23.375 -11.699 -14.297 1.00 39.81 315 GLY A CA 1
ATOM 2464 C C . GLY A 1 315 ? -23.684 -10.968 -15.600 1.00 39.81 315 GLY A C 1
ATOM 2465 O O . GLY A 1 315 ? -23.841 -9.753 -15.595 1.00 39.81 315 GLY A O 1
ATOM 2466 N N . GLY A 1 316 ? -23.793 -11.701 -16.710 1.00 42.56 316 GLY A N 1
ATOM 2467 C CA . GLY A 1 316 ? -24.552 -11.230 -17.866 1.00 42.56 316 GLY A CA 1
ATOM 2468 C C . GLY A 1 316 ? -26.018 -11.081 -17.462 1.00 42.56 316 GLY A C 1
ATOM 2469 O O . GLY A 1 316 ? -26.755 -12.061 -17.453 1.00 42.56 316 GLY A O 1
ATOM 2470 N N . GLY A 1 317 ? -26.406 -9.881 -17.039 1.00 37.78 317 GLY A N 1
ATOM 2471 C CA . GLY A 1 317 ? -27.788 -9.425 -17.099 1.00 37.78 317 GLY A CA 1
ATOM 2472 C C . GLY A 1 317 ? -27.958 -8.730 -18.438 1.00 37.78 317 GLY A C 1
ATOM 2473 O O . GLY A 1 317 ? -27.108 -7.916 -18.797 1.00 37.78 317 GLY A O 1
ATOM 2474 N N . ASP A 1 318 ? -28.982 -9.128 -19.182 1.00 39.31 318 ASP A N 1
ATOM 2475 C CA . ASP A 1 318 ? -29.286 -8.657 -20.526 1.00 39.31 318 ASP A CA 1
ATOM 2476 C C . ASP A 1 318 ? -29.060 -7.148 -20.651 1.00 39.31 318 ASP A C 1
ATOM 2478 O O . ASP A 1 318 ? -29.574 -6.355 -19.860 1.00 39.31 318 ASP A O 1
ATOM 2482 N N . ALA A 1 319 ? -28.243 -6.767 -21.634 1.00 38.41 319 ALA A N 1
ATOM 2483 C CA . ALA A 1 319 ? -28.169 -5.395 -22.086 1.00 38.41 319 ALA A CA 1
ATOM 2484 C C . ALA A 1 319 ? -29.570 -5.023 -22.580 1.00 38.41 319 ALA A C 1
ATOM 2486 O O . ALA A 1 319 ? -29.928 -5.327 -23.717 1.00 38.41 319 ALA A O 1
ATOM 2487 N N . GLU A 1 320 ? -30.378 -4.410 -21.716 1.00 37.41 320 GLU A N 1
ATOM 2488 C CA . GLU A 1 320 ? -31.458 -3.581 -22.212 1.00 37.41 320 GLU A CA 1
ATOM 2489 C C . GLU A 1 320 ? -30.795 -2.452 -22.996 1.00 37.41 320 GLU A C 1
ATOM 2491 O O . GLU A 1 320 ? -30.049 -1.618 -22.480 1.00 37.41 320 GLU A O 1
ATOM 2496 N N . ASP A 1 321 ? -30.988 -2.586 -24.298 1.00 35.44 321 ASP A N 1
ATOM 2497 C CA . ASP A 1 321 ? -30.604 -1.727 -25.390 1.00 35.44 321 ASP A CA 1
ATOM 2498 C C . ASP A 1 321 ? -31.012 -0.277 -25.091 1.00 35.44 321 ASP A C 1
ATOM 2500 O O . ASP A 1 321 ? -32.117 0.155 -25.405 1.00 35.44 321 ASP A O 1
ATOM 2504 N N . PHE A 1 322 ? -30.116 0.497 -24.476 1.00 35.50 322 PHE A N 1
ATOM 2505 C CA . PHE A 1 322 ? -30.179 1.958 -24.517 1.00 35.50 322 PHE A CA 1
ATOM 2506 C C . PHE A 1 322 ? -29.593 2.441 -25.852 1.00 35.50 322 PHE A C 1
ATOM 2508 O O . PHE A 1 322 ? -28.609 3.180 -25.896 1.00 35.50 322 PHE A O 1
ATOM 2515 N N . SER A 1 323 ? -30.195 2.008 -26.960 1.00 33.00 323 SER A N 1
ATOM 2516 C CA . SER A 1 323 ? -30.162 2.755 -28.214 1.00 33.00 323 SER A CA 1
ATOM 2517 C C . SER A 1 323 ? -31.269 3.804 -28.172 1.00 33.00 323 SER A C 1
ATOM 2519 O O . SER A 1 323 ? -32.283 3.697 -28.852 1.00 33.00 323 SER A O 1
ATOM 2521 N N . ASP A 1 324 ? -31.072 4.840 -27.357 1.00 33.00 324 ASP A N 1
ATOM 2522 C CA . ASP A 1 324 ? -31.806 6.086 -27.559 1.00 33.00 324 ASP A CA 1
ATOM 2523 C C . ASP A 1 324 ? -30.934 6.959 -28.476 1.00 33.00 324 ASP A C 1
ATOM 2525 O O . ASP A 1 324 ? -29.823 7.338 -28.078 1.00 33.00 324 ASP A O 1
ATOM 2529 N N . PRO A 1 325 ? -31.327 7.201 -29.741 1.00 35.44 325 PRO A N 1
ATOM 2530 C CA . PRO A 1 325 ? -30.546 8.029 -30.642 1.00 35.44 325 PRO A CA 1
ATOM 2531 C C . PRO A 1 325 ? -30.549 9.449 -30.084 1.00 35.44 325 PRO A C 1
ATOM 2533 O O . PRO A 1 325 ? -31.595 10.091 -30.013 1.00 35.44 325 PRO A O 1
ATOM 2536 N N . LEU A 1 326 ? -29.376 9.950 -29.695 1.00 36.31 326 LEU A N 1
ATOM 2537 C CA . LEU A 1 326 ? -29.190 11.382 -29.510 1.00 36.31 326 LEU A CA 1
ATOM 2538 C C . LEU A 1 326 ? -29.450 12.044 -30.866 1.00 36.31 326 LEU A C 1
ATOM 2540 O O . LEU A 1 326 ? -28.622 11.969 -31.775 1.00 36.31 326 LEU A O 1
ATOM 2544 N N . ASP A 1 327 ? -30.645 12.615 -30.981 1.00 34.12 327 ASP A N 1
ATOM 2545 C CA . ASP A 1 327 ? -31.095 13.501 -32.042 1.00 34.12 327 ASP A CA 1
ATOM 2546 C C . ASP A 1 327 ? -30.127 14.687 -32.119 1.00 34.12 327 ASP A C 1
ATOM 2548 O O . ASP A 1 327 ? -30.230 15.669 -31.383 1.00 34.12 327 ASP A O 1
ATOM 2552 N N . TYR A 1 328 ? -29.110 14.552 -32.969 1.00 34.81 328 TYR A N 1
ATOM 2553 C CA . TYR A 1 328 ? -28.376 15.689 -33.496 1.00 34.81 328 TYR A CA 1
ATOM 2554 C C . TYR A 1 328 ? -29.305 16.371 -34.498 1.00 34.81 328 TYR A C 1
ATOM 2556 O O . TYR A 1 328 ? -29.189 16.166 -35.705 1.00 34.81 328 TYR A O 1
ATOM 2564 N N . SER A 1 329 ? -30.249 17.162 -33.989 1.00 36.09 329 SER A N 1
ATOM 2565 C CA . SER A 1 329 ? -30.917 18.160 -34.806 1.00 36.09 329 SER A CA 1
ATOM 2566 C C . SER A 1 329 ? -29.850 19.183 -35.198 1.00 36.09 329 SER A C 1
ATOM 2568 O O . SER A 1 329 ? -29.467 20.032 -34.386 1.00 36.09 329 SER A O 1
ATOM 2570 N N . ASP A 1 330 ? -29.322 19.040 -36.413 1.00 39.38 330 ASP A N 1
ATOM 2571 C CA . ASP A 1 330 ? -28.602 20.094 -37.116 1.00 39.38 330 ASP A CA 1
ATOM 2572 C C . ASP A 1 330 ? -29.498 21.337 -37.095 1.00 39.38 330 ASP A C 1
ATOM 2574 O O . ASP A 1 330 ? -30.544 21.388 -37.742 1.00 39.38 330 ASP A O 1
ATOM 2578 N N . GLY A 1 331 ? -29.125 22.310 -36.264 1.00 34.75 331 GLY A N 1
ATOM 2579 C CA . GLY A 1 331 ? -29.693 23.645 -36.319 1.00 34.75 331 GLY A CA 1
ATOM 2580 C C . GLY A 1 331 ? -29.220 24.283 -37.612 1.00 34.75 331 GLY A C 1
ATOM 2581 O O . GLY A 1 331 ? -28.068 24.698 -37.705 1.00 34.75 331 GLY A O 1
ATOM 2582 N N . GLU A 1 332 ? -30.104 24.287 -38.603 1.00 36.69 332 GLU A N 1
ATOM 2583 C CA . GLU A 1 332 ? -30.012 25.102 -39.806 1.00 36.69 332 GLU A CA 1
ATOM 2584 C C . GLU A 1 332 ? -29.837 26.571 -39.381 1.00 36.69 332 GLU A C 1
ATOM 2586 O O . GLU A 1 332 ? -30.750 27.188 -38.828 1.00 36.69 332 GLU A O 1
ATOM 2591 N N . ASP A 1 333 ? -28.633 27.111 -39.589 1.00 40.88 333 ASP A N 1
ATOM 2592 C CA . ASP A 1 333 ? -28.396 28.551 -39.649 1.00 40.88 333 ASP A CA 1
ATOM 2593 C C . ASP A 1 333 ? -29.009 29.049 -40.966 1.00 40.88 333 ASP A C 1
ATOM 2595 O O . ASP A 1 333 ? -28.338 29.066 -42.000 1.00 40.88 333 ASP A O 1
ATOM 2599 N N . ASP A 1 334 ? -30.290 29.412 -40.925 1.00 40.09 334 ASP A N 1
ATOM 2600 C CA . ASP A 1 334 ? -30.914 30.237 -41.955 1.00 40.09 334 ASP A CA 1
ATOM 2601 C C . ASP A 1 334 ? -30.936 31.697 -41.489 1.00 40.09 334 ASP A C 1
ATOM 2603 O O . ASP A 1 334 ? -31.442 32.049 -40.417 1.00 40.09 334 ASP A O 1
ATOM 2607 N N . ASP A 1 335 ? -30.329 32.520 -42.339 1.00 44.62 335 ASP A N 1
ATOM 2608 C CA . ASP A 1 335 ? -30.351 33.972 -42.353 1.00 44.62 335 ASP A CA 1
ATOM 2609 C C . ASP A 1 335 ? -31.777 34.524 -42.183 1.00 44.62 335 ASP A C 1
ATOM 2611 O O . ASP A 1 335 ? -32.713 34.033 -42.807 1.00 44.62 335 ASP A O 1
ATOM 2615 N N . ASP A 1 336 ? -31.931 35.612 -41.423 1.00 39.84 336 ASP A N 1
ATOM 2616 C CA . ASP A 1 336 ? -32.618 36.780 -41.976 1.00 39.84 336 ASP A CA 1
ATOM 2617 C C . ASP A 1 336 ? -32.363 38.058 -41.163 1.00 39.84 336 ASP A C 1
ATOM 2619 O O . ASP A 1 336 ? -32.451 38.121 -39.934 1.00 39.84 336 ASP A O 1
ATOM 2623 N N . ASP A 1 337 ? -32.022 39.072 -41.952 1.00 45.72 337 ASP A N 1
ATOM 2624 C CA . ASP A 1 337 ? -32.009 40.505 -41.712 1.00 45.72 337 ASP A CA 1
ATOM 2625 C C . ASP A 1 337 ? -33.006 41.024 -40.659 1.00 45.72 337 ASP A C 1
ATOM 2627 O O . ASP A 1 337 ? -34.202 40.752 -40.716 1.00 45.72 337 ASP A O 1
ATOM 2631 N N . ASP A 1 338 ? -32.546 41.972 -39.834 1.00 43.34 338 ASP A N 1
ATOM 2632 C CA . ASP A 1 338 ? -33.261 43.249 -39.795 1.00 43.34 338 ASP A CA 1
ATOM 2633 C C . ASP A 1 338 ? -32.357 44.428 -39.407 1.00 43.34 338 ASP A C 1
ATOM 2635 O O . ASP A 1 338 ? -31.663 44.461 -38.386 1.00 43.34 338 ASP A O 1
ATOM 2639 N N . ALA A 1 339 ? -32.383 45.419 -40.292 1.00 44.31 339 ALA A N 1
ATOM 2640 C CA . ALA A 1 339 ? -31.749 46.716 -40.171 1.00 44.31 339 ALA A CA 1
ATOM 2641 C C . ALA A 1 339 ? -32.427 47.572 -39.086 1.00 44.31 339 ALA A C 1
ATOM 2643 O O . ALA A 1 339 ? -33.615 47.409 -38.825 1.00 44.31 339 ALA A O 1
ATOM 2644 N N . LEU A 1 340 ? -31.708 48.564 -38.538 1.00 40.41 340 LEU A N 1
ATOM 2645 C CA . LEU A 1 340 ? -32.101 49.988 -38.541 1.00 40.41 340 LEU A CA 1
ATOM 2646 C C . LEU A 1 340 ? -31.260 50.836 -37.560 1.00 40.41 340 LEU A C 1
ATOM 2648 O O . LEU A 1 340 ? -31.315 50.645 -36.349 1.00 40.41 340 LEU A O 1
ATOM 2652 N N . MET A 1 341 ? -30.645 51.870 -38.156 1.00 35.22 341 MET A N 1
ATOM 2653 C CA . MET A 1 341 ? -30.143 53.151 -37.609 1.00 35.22 341 MET A CA 1
ATOM 2654 C C . MET A 1 341 ? -28.764 53.221 -36.951 1.00 35.22 341 MET A C 1
ATOM 2656 O O . MET A 1 341 ? -28.567 52.693 -35.838 1.00 35.22 341 MET A O 1
#

pLDDT: mean 70.58, std 19.43, range [28.84, 96.75]

Foldseek 3Di:
DPDPPCVVVVVVVVVVVVVPCPQFFQPQQDWDDDPNDTFGGAPDDPPPRRDFRPCPGPVLVVQLPQFQAAKAFQFQFQPQDDDRLRGTLPPACFLLRQLLSVLLVLQCVQVPPPDVLLSCQLAFCHPLRLSHPNQLQVLLCVPVVDGRSHHDFQLSSQVSSQVSLVVQVVDDPVSCVPHPSQAHEDEDPVQEAAQVVVVVQQPPPPDRGKYKYKGWWDDDWDDGNHPDYYYTRHDSVPDDPPSGDRPSGTDGDPGVRGDGTHMDIDIGRHPVSVVVVLCCQVVPVPDDPVVVPPPPDDRRHYYDHHDDQVRDVPRPDDPPDPPPDPPPPPPPPDDDDDDDD

Nearest PDB structures (foldseek):
  2zzp-assembly1_A  TM=7.577E-01  e=1.686E-15  Homo sapiens
  2p82-assembly2_D  TM=7.392E-01  e=1.309E-15  Homo sapiens
  2cy7-assembly1_A  TM=7.546E-01  e=2.312E-15  Homo sapiens
  2z0d-assembly1_A  TM=7.547E-01  e=7.676E-15  Homo sapiens
  8djm-assembly1_B  TM=2.844E-01  e=5.317E+00  Cricetulus griseus

Organism: Perkinsus marinus (strain ATCC 50983 / TXsc) (NCBI:txid423536)

Sequence (341 aa):
MAFENFAPTLARIFHSLQTWLMPFKLPLNEDVHMLGRTYPPPVVDAKCSTAPPPEDSPLYRAYVDIILFTYRCAFEPIEGCVGPTSVSDKGWGCAIRATQMLLAQAVKMAGKDADDSVVLSLFLDSPQAPLSLHRMVKMGQEVLAKRPGTWFGPTSGGMVASRLVKAAHEEDEAARRAARVPFQCVAFDDGVLYKDQVEPLLLEEQGSLPVLVLLCVRLLYYLDPHLATQPALTDAKRIQEGTFIHQLKPHSLGWSRLNSSMCFGFMLRNRAELDDFTTWIRQGNGLDEEELTSGSERWLFEVLDKTPAYARPGGGGDAEDFSDPLDYSDGEDDDDDDALM

Solvent-accessible surface area (backbone atoms only — not comparable to full-atom values): 20516 Å² total; per-residue (Å²): 145,87,84,77,83,57,61,70,60,50,48,50,51,48,49,61,58,53,69,76,55,72,77,41,66,56,57,71,86,42,71,45,76,55,97,94,41,81,34,75,40,61,94,57,70,97,86,49,50,61,60,61,62,56,79,87,36,72,62,32,48,62,52,53,67,48,69,57,44,50,27,34,31,79,30,70,71,37,79,82,29,63,76,71,46,16,30,25,38,70,95,30,35,51,44,51,29,50,42,46,28,54,51,49,50,49,40,44,68,53,43,72,82,56,52,66,60,64,58,49,45,34,48,21,40,32,76,83,21,67,60,4,62,45,41,50,42,52,42,29,30,74,80,66,70,40,63,46,71,53,72,50,52,40,50,55,31,37,50,30,49,18,53,42,49,52,51,52,70,71,44,57,74,78,62,38,72,77,64,69,76,52,49,45,45,46,52,27,75,85,20,48,47,39,42,66,72,50,53,62,62,55,61,46,92,85,67,57,37,24,38,39,39,29,39,25,32,69,88,81,70,57,83,71,27,82,80,47,76,42,75,43,51,75,55,65,90,70,64,50,95,76,73,56,63,58,66,76,60,72,51,79,61,60,78,93,77,56,67,81,69,27,60,45,80,46,81,36,70,48,70,66,52,48,52,51,49,50,50,40,59,77,62,54,70,79,57,56,77,76,69,68,69,69,81,78,82,77,76,80,58,51,82,40,76,59,73,54,71,83,74,40,92,86,48,85,65,81,81,76,78,81,80,70,80,81,79,78,74,79,78,78,88,72,87,79,87,80,88,87,136

InterPro domains:
  IPR005078 Peptidase C54 [PTHR22624] (29-219)
  IPR038765 Papain-like cysteine peptidase superfamily [SSF54001] (13-285)
  IPR046792 Peptidase C54, catalytic domain [PF03416] (62-219)
  IPR046792 Peptidase C54, catalytic domain [PF03416] (220-278)

Mean predicted aligned error: 14.86 Å

Secondary structure (DSSP, 8-state):
---SSSHHHHHHHHHHHHTT-------SSSPEEETTEEEPPP---TT-TTSPPPTTSHHHHHHHTSPPP-EEESPSPPTT--GGGGSB-TTT-HHHHHHHHHHHHHHHHHSSS--HHHHHHTT-SSTTSTT-HHHHHHHHHHHH-PPTT-PPPHHHHHHHHHHHHHHHHHS-HHHHTT----SEEEEESSSEEEHHHHHHHH--SS----EEEEE------B--GGG-EEEP---GGG--TTSS----S-B---GGGS-S---EEEEE-SHHHHHHHHHHHHTTTT--HHHHTTS----S-EEESS--GGGSTT---------------------------

Radius of gyration: 24.86 Å; Cα contacts (8 Å, |Δi|>4): 483; chains: 1; bounding box: 68×78×67 Å